Protein AF-0000000080729300 (afdb_homodimer)

Solvent-accessible surface area (backbone atoms only — not comparable to full-atom values): 12257 Å² total; per-residue (Å²): 129,74,73,64,67,78,66,93,53,74,81,90,56,63,40,29,43,36,34,68,70,80,40,33,34,33,44,46,78,51,33,38,49,47,70,84,63,46,66,64,93,79,46,68,74,40,41,71,28,53,54,48,54,61,29,15,29,39,44,73,44,44,86,92,44,67,60,59,40,68,23,89,46,45,61,34,23,33,32,30,35,40,47,70,56,49,48,62,74,42,68,74,61,85,56,49,78,44,27,67,64,51,38,53,60,57,69,68,104,129,76,73,62,66,78,65,93,53,73,82,90,55,63,39,29,42,35,34,68,70,80,40,32,33,31,44,48,79,52,34,37,49,48,70,84,64,45,66,65,92,78,47,69,75,40,40,72,28,50,54,47,54,60,29,14,29,38,44,72,45,43,84,92,44,67,62,59,41,66,22,90,45,45,62,34,23,33,33,29,35,40,49,69,55,50,50,63,73,41,69,75,62,84,57,49,78,45,26,68,64,50,37,53,59,58,70,69,104

Structure (mmCIF, N/CA/C/O backbone):
data_AF-0000000080729300-model_v1
#
loop_
_entity.id
_entity.type
_entity.pdbx_description
1 polymer 'F-box domain containing protein'
#
loop_
_atom_site.group_PDB
_atom_site.id
_atom_site.type_symbol
_atom_site.label_atom_id
_atom_site.label_alt_id
_atom_site.label_comp_id
_atom_site.label_asym_id
_atom_site.label_entity_id
_atom_site.label_seq_id
_atom_site.pdbx_PDB_ins_code
_atom_site.Cartn_x
_atom_site.Cartn_y
_atom_site.Cartn_z
_atom_site.occupancy
_atom_site.B_iso_or_equiv
_atom_site.auth_seq_id
_atom_site.auth_comp_id
_atom_site.auth_asym_id
_atom_site.auth_atom_id
_atom_site.pdbx_PDB_model_num
ATOM 1 N N . MET A 1 1 ? 27.141 -2.729 -5.965 1 21.66 1 MET A N 1
ATOM 2 C CA . MET A 1 1 ? 26.281 -3.752 -5.367 1 21.66 1 MET A CA 1
ATOM 3 C C . MET A 1 1 ? 24.828 -3.316 -5.375 1 21.66 1 MET A C 1
ATOM 5 O O . MET A 1 1 ? 24.484 -2.229 -4.902 1 21.66 1 MET A O 1
ATOM 9 N N . ARG A 1 2 ? 24.109 -3.812 -6.367 1 27.45 2 ARG A N 1
ATOM 10 C CA . ARG A 1 2 ? 22.734 -3.434 -6.629 1 27.45 2 ARG A CA 1
ATOM 11 C C . ARG A 1 2 ? 21.859 -3.629 -5.391 1 27.45 2 ARG A C 1
ATOM 13 O O . ARG A 1 2 ? 21.875 -4.699 -4.781 1 27.45 2 ARG A O 1
ATOM 20 N N . VAL A 1 3 ? 21.781 -2.691 -4.672 1 32.06 3 VAL A N 1
ATOM 21 C CA . VAL A 1 3 ? 20.875 -2.898 -3.549 1 32.06 3 VAL A CA 1
ATOM 22 C C . VAL A 1 3 ? 19.672 -3.723 -3.998 1 32.06 3 VAL A C 1
ATOM 24 O O . VAL A 1 3 ? 18.984 -3.352 -4.949 1 32.06 3 VAL A O 1
ATOM 27 N N . LYS A 1 4 ? 19.891 -4.977 -4.074 1 35.97 4 LYS A N 1
ATOM 28 C CA . LYS A 1 4 ? 18.719 -5.816 -4.316 1 35.97 4 LYS A CA 1
ATOM 29 C C . LYS A 1 4 ? 17.5 -5.309 -3.537 1 35.97 4 LYS A C 1
ATOM 31 O O . LYS A 1 4 ? 17.578 -5.121 -2.32 1 35.97 4 LYS A O 1
ATOM 36 N N . GLY A 1 5 ? 16.938 -4.363 -4.039 1 40.31 5 GLY A N 1
ATOM 37 C CA . GLY A 1 5 ? 15.711 -4.016 -3.354 1 40.31 5 GLY A CA 1
ATOM 38 C C . GLY A 1 5 ? 15.133 -5.16 -2.549 1 40.31 5 GLY A C 1
ATOM 39 O O . GLY A 1 5 ? 15.07 -6.293 -3.029 1 40.31 5 GLY A O 1
ATOM 40 N N . SER A 1 6 ? 15.562 -5.324 -1.271 1 42.25 6 SER A N 1
ATOM 41 C CA . SER A 1 6 ? 15.062 -6.367 -0.376 1 42.25 6 SER A CA 1
ATOM 42 C C . SER A 1 6 ? 13.68 -6.848 -0.806 1 42.25 6 SER A C 1
ATOM 44 O O . SER A 1 6 ? 12.727 -6.066 -0.842 1 42.25 6 SER A O 1
ATOM 46 N N . THR A 1 7 ? 13.641 -7.746 -1.845 1 52.19 7 THR A N 1
ATOM 47 C CA . THR A 1 7 ? 12.359 -8.25 -2.322 1 52.19 7 THR A CA 1
ATOM 48 C C . THR A 1 7 ? 11.578 -8.906 -1.184 1 52.19 7 THR A C 1
ATOM 50 O O . THR A 1 7 ? 12.117 -9.742 -0.454 1 52.19 7 THR A O 1
ATOM 53 N N . TYR A 1 8 ? 10.617 -8.133 -0.63 1 60.5 8 TYR A N 1
ATOM 54 C CA . TYR A 1 8 ? 9.664 -8.672 0.331 1 60.5 8 TYR A CA 1
ATOM 55 C C . TYR A 1 8 ? 9.023 -9.945 -0.193 1 60.5 8 TYR A C 1
ATOM 57 O O . TYR A 1 8 ? 8.43 -10.719 0.573 1 60.5 8 TYR A O 1
ATOM 65 N N . PHE A 1 9 ? 9.406 -10.266 -1.452 1 70.5 9 PHE A N 1
ATOM 66 C CA . PHE A 1 9 ? 8.633 -11.359 -2.041 1 70.5 9 PHE A CA 1
ATOM 67 C C . PHE A 1 9 ? 9.562 -12.43 -2.605 1 70.5 9 PHE A C 1
ATOM 69 O O . PHE A 1 9 ? 10.648 -12.117 -3.096 1 70.5 9 PHE A O 1
ATOM 76 N N . PRO A 1 10 ? 9.047 -13.727 -2.43 1 69.69 10 PRO A N 1
ATOM 77 C CA . PRO A 1 10 ? 9.805 -14.766 -3.137 1 69.69 10 PRO A CA 1
ATOM 78 C C . PRO A 1 10 ? 10 -14.445 -4.617 1 69.69 10 PRO A C 1
ATOM 80 O O . PRO A 1 10 ? 9.078 -13.945 -5.27 1 69.69 10 PRO A O 1
ATOM 83 N N . GLU A 1 11 ? 11.086 -14.609 -5.125 1 73.38 11 GLU A N 1
ATOM 84 C CA . GLU A 1 11 ? 11.422 -14.227 -6.496 1 73.38 11 GLU A CA 1
ATOM 85 C C . GLU A 1 11 ? 11.102 -15.352 -7.477 1 73.38 11 GLU A C 1
ATOM 87 O O . GLU A 1 11 ? 11.164 -15.164 -8.695 1 73.38 11 GLU A O 1
ATOM 92 N N . ASP A 1 12 ? 10.656 -16.453 -7.043 1 76.25 12 ASP A N 1
ATOM 93 C CA . ASP A 1 12 ? 10.492 -17.625 -7.898 1 76.25 12 ASP A CA 1
ATOM 94 C C . ASP A 1 12 ? 9.109 -17.656 -8.539 1 76.25 12 ASP A C 1
ATOM 96 O O . ASP A 1 12 ? 8.773 -18.578 -9.281 1 76.25 12 ASP A O 1
ATOM 100 N N . GLN A 1 13 ? 8.297 -16.625 -8.195 1 85 13 GLN A N 1
ATOM 101 C CA . GLN A 1 13 ? 6.961 -16.562 -8.789 1 85 13 GLN A CA 1
ATOM 102 C C . GLN A 1 13 ? 6.512 -15.109 -8.961 1 85 13 GLN A C 1
ATOM 104 O O . GLN A 1 13 ? 6.984 -14.219 -8.242 1 85 13 GLN A O 1
ATOM 109 N N . PRO A 1 14 ? 5.582 -14.93 -9.977 1 90.06 14 PRO A N 1
ATOM 110 C CA . PRO A 1 14 ? 5.062 -13.57 -10.141 1 90.06 14 PRO A CA 1
ATOM 111 C C . PRO A 1 14 ? 4.023 -13.203 -9.078 1 90.06 14 PRO A C 1
ATOM 113 O O . PRO A 1 14 ? 3.246 -14.055 -8.656 1 90.06 14 PRO A O 1
ATOM 116 N N . TRP A 1 15 ? 3.996 -11.945 -8.742 1 92.44 15 TRP A N 1
ATOM 117 C CA . TRP A 1 15 ? 3.066 -11.414 -7.754 1 92.44 15 TRP A CA 1
ATOM 118 C C . TRP A 1 15 ? 2.227 -10.289 -8.344 1 92.44 15 TRP A C 1
ATOM 120 O O . TRP A 1 15 ? 2.639 -9.633 -9.305 1 92.44 15 TRP A O 1
ATOM 130 N N . ILE A 1 16 ? 1.06 -10.117 -7.723 1 95.69 16 ILE A N 1
ATOM 131 C CA . ILE A 1 16 ? 0.23 -9 -8.156 1 95.69 16 ILE A CA 1
ATOM 132 C C . ILE A 1 16 ? -0.331 -8.273 -6.934 1 95.69 16 ILE A C 1
ATOM 134 O O . ILE A 1 16 ? -0.602 -8.898 -5.902 1 95.69 16 ILE A O 1
ATOM 138 N N . LEU A 1 17 ? -0.418 -7.027 -6.996 1 96.62 17 LEU A N 1
ATOM 139 C CA . LEU A 1 17 ? -1.199 -6.184 -6.098 1 96.62 17 LEU A CA 1
ATOM 140 C C . LEU A 1 17 ? -2.652 -6.105 -6.551 1 96.62 17 LEU A C 1
ATOM 142 O O . LEU A 1 17 ? -2.936 -5.695 -7.68 1 96.62 17 LEU A O 1
ATOM 146 N N . ARG A 1 18 ? -3.623 -6.473 -5.676 1 98.31 18 ARG A N 1
ATOM 147 C CA . ARG A 1 18 ? -5.035 -6.5 -6.043 1 98.31 18 ARG A CA 1
ATOM 148 C C . ARG A 1 18 ? -5.801 -5.379 -5.348 1 98.31 18 ARG A C 1
ATOM 150 O O . ARG A 1 18 ? -5.641 -5.16 -4.145 1 98.31 18 ARG A O 1
ATOM 157 N N . ASN A 1 19 ? -6.477 -4.609 -6.141 1 98.62 19 ASN A N 1
ATOM 158 C CA . ASN A 1 19 ? -7.566 -3.779 -5.633 1 98.62 19 ASN A CA 1
ATOM 159 C C . ASN A 1 19 ? -8.891 -4.531 -5.629 1 98.62 19 ASN A C 1
ATOM 161 O O . ASN A 1 19 ? -9.523 -4.691 -6.676 1 98.62 19 ASN A O 1
ATOM 165 N N . LEU A 1 20 ? -9.273 -4.965 -4.484 1 98.06 20 LEU A N 1
ATOM 166 C CA . LEU A 1 20 ? -10.445 -5.832 -4.355 1 98.06 20 LEU A CA 1
ATOM 167 C C . LEU A 1 20 ? -11.734 -5.043 -4.566 1 98.06 20 LEU A C 1
ATOM 169 O O . LEU A 1 20 ? -12.773 -5.621 -4.891 1 98.06 20 LEU A O 1
ATOM 173 N N . THR A 1 21 ? -11.688 -3.74 -4.383 1 98.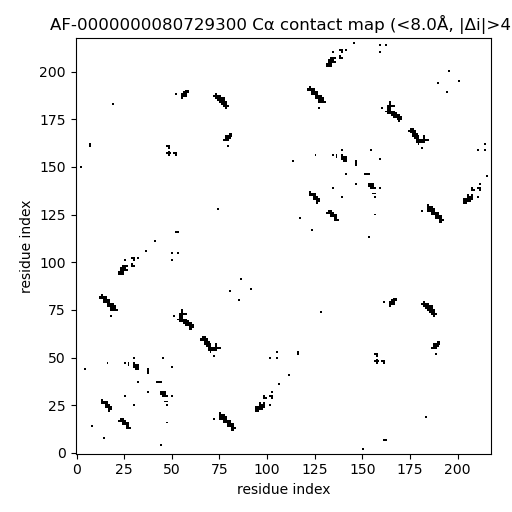25 21 THR A N 1
ATOM 174 C CA . THR A 1 21 ? -12.867 -2.885 -4.508 1 98.25 21 THR A CA 1
ATOM 175 C C . THR A 1 21 ? -13.266 -2.727 -5.973 1 98.25 21 THR A C 1
ATOM 177 O O . THR A 1 21 ? -14.438 -2.867 -6.32 1 98.25 21 THR A O 1
ATOM 180 N N . THR A 1 22 ? -12.312 -2.438 -6.867 1 98.12 22 THR A N 1
ATOM 181 C CA . THR A 1 22 ? -12.625 -2.162 -8.266 1 98.12 22 THR A CA 1
ATOM 182 C C . THR A 1 22 ? -12.297 -3.369 -9.141 1 98.12 22 THR A C 1
ATOM 184 O O . THR A 1 22 ? -12.508 -3.34 -10.352 1 98.12 22 THR A O 1
ATOM 187 N N . LYS A 1 23 ? -11.703 -4.426 -8.547 1 98.12 23 LYS A N 1
ATOM 188 C CA . LYS A 1 23 ? -11.297 -5.625 -9.273 1 98.12 23 LYS A CA 1
ATOM 189 C C . LYS A 1 23 ? -10.25 -5.297 -10.328 1 98.12 23 LYS A C 1
ATOM 191 O O . LYS A 1 23 ? -10.398 -5.656 -11.5 1 98.12 23 LYS A O 1
ATOM 196 N N . GLU A 1 24 ? -9.203 -4.59 -9.898 1 98.5 24 GLU A N 1
ATOM 197 C CA . GLU A 1 24 ? -8.016 -4.246 -10.68 1 98.5 24 GLU A CA 1
ATOM 198 C C . GLU A 1 24 ? -6.758 -4.859 -10.062 1 98.5 24 GLU A C 1
ATOM 200 O O . GLU A 1 24 ? -6.73 -5.176 -8.875 1 98.5 24 GLU A O 1
ATOM 205 N N . PHE A 1 25 ? -5.781 -5.094 -10.898 1 97.69 25 PHE A N 1
ATOM 206 C CA . PHE A 1 25 ? -4.531 -5.562 -10.312 1 97.69 25 PHE A CA 1
ATOM 207 C C . PHE A 1 25 ? -3.334 -4.973 -11.055 1 97.69 25 PHE A C 1
ATOM 209 O O . PHE A 1 25 ? -3.477 -4.449 -12.156 1 97.69 25 PHE A O 1
ATOM 216 N N . VAL A 1 26 ? -2.18 -4.926 -10.375 1 96.06 26 VAL A N 1
ATOM 217 C CA . VAL A 1 26 ? -0.886 -4.488 -10.891 1 96.06 26 VAL A CA 1
ATOM 218 C C . VAL A 1 26 ? 0.122 -5.633 -10.789 1 96.06 26 VAL A C 1
ATOM 220 O O . VAL A 1 26 ? 0.244 -6.266 -9.734 1 96.06 26 VAL A O 1
ATOM 223 N N . ARG A 1 27 ? 0.826 -5.863 -11.82 1 94.62 27 ARG A N 1
ATOM 224 C CA . ARG A 1 27 ? 1.851 -6.902 -11.844 1 94.62 27 ARG A CA 1
ATOM 225 C C . ARG A 1 27 ? 3.184 -6.367 -11.328 1 94.62 27 ARG A C 1
ATOM 227 O O . ARG A 1 27 ? 3.566 -5.238 -11.641 1 94.62 27 ARG A O 1
ATOM 234 N N . SER A 1 28 ? 3.812 -7.234 -10.57 1 89.62 28 SER A N 1
ATOM 235 C CA . SER A 1 28 ? 5.098 -6.836 -10 1 89.62 28 SER A CA 1
ATOM 236 C C . SER A 1 28 ? 6.109 -6.516 -11.094 1 89.62 28 SER A C 1
ATOM 238 O O . SER A 1 28 ? 6.918 -5.594 -10.953 1 89.62 28 SER A O 1
ATOM 240 N N . GLU A 1 29 ? 6.117 -7.23 -12.164 1 84 29 GLU A N 1
ATOM 241 C CA . GLU A 1 29 ? 7.094 -7.051 -13.234 1 84 29 GLU A CA 1
ATOM 242 C C . GLU A 1 29 ? 6.91 -5.703 -13.922 1 84 29 GLU A C 1
ATOM 244 O O . GLU A 1 29 ? 7.852 -5.176 -14.523 1 84 29 GLU A O 1
ATOM 249 N N . ALA A 1 30 ? 5.727 -5.203 -13.906 1 81.75 30 ALA A N 1
ATOM 250 C CA . ALA A 1 30 ? 5.438 -3.943 -14.586 1 81.75 30 ALA A CA 1
ATOM 251 C C . ALA A 1 30 ? 5.91 -2.752 -13.758 1 81.75 30 ALA A C 1
ATOM 253 O O . ALA A 1 30 ? 6.168 -1.675 -14.297 1 81.75 30 ALA A O 1
ATOM 254 N N . VAL A 1 31 ? 5.895 -2.852 -12.484 1 76.75 31 VAL A N 1
ATOM 255 C CA . VAL A 1 31 ? 6.23 -1.698 -11.656 1 76.75 31 VAL A CA 1
ATOM 256 C C . VAL A 1 31 ? 7.676 -1.811 -11.18 1 76.75 31 VAL A C 1
ATOM 258 O O . VAL A 1 31 ? 8.273 -0.819 -10.758 1 76.75 31 VAL A O 1
ATOM 261 N N . ALA A 1 32 ? 8.172 -3.002 -11.055 1 66.44 32 ALA A N 1
ATOM 262 C CA . ALA A 1 32 ? 9.609 -3.078 -10.836 1 66.44 32 ALA A CA 1
ATOM 263 C C . ALA A 1 32 ? 10.367 -2.363 -11.953 1 66.44 32 ALA A C 1
ATOM 265 O O . ALA A 1 32 ? 10.172 -2.658 -13.133 1 66.44 32 ALA A O 1
ATOM 266 N N . LEU A 1 33 ? 10.297 -1.036 -11.805 1 53.28 33 LEU A N 1
ATOM 267 C CA . LEU A 1 33 ? 10.766 -0.186 -12.891 1 53.28 33 LEU A CA 1
ATOM 268 C C . LEU A 1 33 ? 11.883 -0.871 -13.672 1 53.28 33 LEU A C 1
ATOM 270 O O . LEU A 1 33 ? 12.852 -1.354 -13.078 1 53.28 33 LEU A O 1
ATOM 274 N N . LYS A 1 34 ? 11.43 -1.216 -14.836 1 52.53 34 LYS A N 1
ATOM 275 C CA . LYS A 1 34 ? 12.359 -1.546 -15.914 1 52.53 34 LYS A CA 1
ATOM 276 C C . LYS A 1 34 ? 13.453 -0.489 -16.047 1 52.53 34 LYS A C 1
ATOM 278 O O . LYS A 1 34 ? 13.219 0.69 -15.773 1 52.53 34 LYS A O 1
ATOM 283 N N . PRO A 1 35 ? 14.609 -1.009 -16.141 1 53.12 35 PRO A N 1
ATOM 284 C CA . PRO A 1 35 ? 15.727 -0.088 -16.359 1 53.12 35 PRO A CA 1
ATOM 285 C C . PRO A 1 35 ? 15.336 1.123 -17.203 1 53.12 35 PRO A C 1
ATOM 287 O O . PRO A 1 35 ? 15.844 2.225 -16.984 1 53.12 35 PRO A O 1
ATOM 290 N N . GLN A 1 36 ? 14.461 0.781 -18.094 1 53.5 36 GLN A N 1
ATOM 291 C CA . GLN A 1 36 ? 14.156 1.826 -19.062 1 53.5 36 GLN A CA 1
ATOM 292 C C . GLN A 1 36 ? 13.43 2.992 -18.391 1 53.5 36 GLN A C 1
ATOM 294 O O . GLN A 1 36 ? 13.391 4.098 -18.938 1 53.5 36 GLN A O 1
ATOM 299 N N . TYR A 1 37 ? 12.898 2.699 -17.438 1 48.69 37 TYR A N 1
ATOM 300 C CA . TYR A 1 37 ? 12.188 3.781 -16.766 1 48.69 37 TYR A CA 1
ATOM 301 C C . TYR A 1 37 ? 13.062 4.414 -15.688 1 48.69 37 TYR A C 1
ATOM 303 O O . TYR A 1 37 ? 12.648 5.363 -15.023 1 48.69 37 TYR A O 1
ATOM 311 N N . ILE A 1 38 ? 14.078 3.662 -15.367 1 48.47 38 ILE A N 1
ATOM 312 C CA . ILE A 1 38 ? 15.047 4.191 -14.414 1 48.47 38 ILE A CA 1
ATOM 313 C C . ILE A 1 38 ? 15.703 5.445 -14.984 1 48.47 38 ILE A C 1
ATOM 315 O O . ILE A 1 38 ? 16.359 5.387 -16.031 1 48.47 38 ILE A O 1
ATOM 319 N N . ARG A 1 39 ? 15.047 6.543 -14.781 1 44.19 39 ARG A N 1
ATOM 320 C CA . ARG A 1 39 ? 15.766 7.766 -15.133 1 44.19 39 ARG A CA 1
ATOM 321 C C . ARG A 1 39 ? 16.625 8.25 -13.969 1 44.19 39 ARG A C 1
ATOM 323 O O . ARG A 1 39 ? 16.125 8.43 -12.859 1 44.19 39 ARG A O 1
ATOM 330 N N . GLY A 1 40 ? 17.859 8.312 -14.273 1 43.84 40 GLY A N 1
ATOM 331 C CA . GLY A 1 40 ? 18.922 8.859 -13.453 1 43.84 40 GLY A CA 1
ATOM 332 C C . GLY A 1 40 ? 19.516 7.84 -12.5 1 43.84 40 GLY A C 1
ATOM 333 O O . GLY A 1 40 ? 19.031 6.715 -12.398 1 43.84 40 GLY A O 1
ATOM 334 N N . PRO A 1 41 ? 20.641 8.047 -12.031 1 44.59 41 PRO A N 1
ATOM 335 C CA . PRO A 1 41 ? 21.469 7.133 -11.242 1 44.59 41 PRO A CA 1
ATOM 336 C C . PRO A 1 41 ? 20.734 6.598 -10.016 1 44.59 41 PRO A C 1
ATOM 338 O O . PRO A 1 41 ? 21.078 5.523 -9.508 1 44.59 41 PRO A O 1
ATOM 341 N N . SER A 1 42 ? 19.969 7.379 -9.391 1 44.34 42 SER A N 1
ATOM 342 C CA . SER A 1 42 ? 19.422 7.023 -8.086 1 44.34 42 SER A CA 1
ATOM 343 C C . SER A 1 42 ? 18.031 6.402 -8.211 1 44.34 42 SER A C 1
ATOM 345 O O . SER A 1 42 ? 17.141 6.711 -7.422 1 44.34 42 SER A O 1
ATOM 347 N N . ILE A 1 43 ? 17.719 5.91 -9.352 1 45.97 43 ILE A N 1
ATOM 348 C CA . ILE A 1 43 ? 16.312 5.566 -9.523 1 45.97 43 ILE A CA 1
ATOM 349 C C . ILE A 1 43 ? 15.969 4.355 -8.656 1 45.97 43 ILE A C 1
ATOM 351 O O . ILE A 1 43 ? 16.578 3.289 -8.805 1 45.97 43 ILE A O 1
ATOM 355 N N . ASP A 1 44 ? 15.5 4.578 -7.523 1 49.25 44 ASP A N 1
ATOM 356 C CA . ASP A 1 44 ? 14.992 3.588 -6.578 1 49.25 44 ASP A CA 1
ATOM 357 C C . ASP A 1 44 ? 13.852 2.773 -7.188 1 49.25 44 ASP A C 1
ATOM 359 O O . ASP A 1 44 ? 13.141 3.256 -8.07 1 49.25 44 ASP A O 1
ATOM 363 N N . VAL A 1 45 ? 14.023 1.489 -7.418 1 53.09 45 VAL A N 1
ATOM 364 C CA . VAL A 1 45 ? 13.055 0.488 -7.852 1 53.09 45 VAL A CA 1
ATOM 365 C C . VAL A 1 45 ? 11.672 0.841 -7.309 1 53.09 45 VAL A C 1
ATOM 367 O O . VAL A 1 45 ? 11.5 1.054 -6.105 1 53.09 45 VAL A O 1
ATOM 370 N N . LEU A 1 46 ? 10.75 1.289 -8.391 1 64.62 46 LEU A N 1
ATOM 371 C CA . LEU A 1 46 ? 9.344 1.479 -8.055 1 64.62 46 LEU A CA 1
ATOM 372 C C . LEU A 1 46 ? 8.68 0.146 -7.719 1 64.62 46 LEU A C 1
ATOM 374 O O . LEU A 1 46 ? 8.906 -0.856 -8.398 1 64.62 46 LEU A O 1
ATOM 378 N N . GLY A 1 47 ? 8.141 -0.109 -6.617 1 81.12 47 GLY A N 1
ATOM 379 C CA . GLY A 1 47 ? 7.438 -1.321 -6.227 1 81.12 47 GLY A CA 1
ATOM 380 C C . GLY A 1 47 ? 5.98 -1.081 -5.875 1 81.12 47 GLY A C 1
ATOM 381 O O . GLY A 1 47 ? 5.445 0.001 -6.129 1 81.12 47 GLY A O 1
ATOM 382 N N . PHE A 1 48 ? 5.301 -2.107 -5.52 1 90.38 48 PHE A N 1
ATOM 383 C CA . PHE A 1 48 ? 3.898 -2.051 -5.125 1 90.38 48 PHE A CA 1
ATOM 384 C C . PHE A 1 48 ? 3.664 -0.927 -4.121 1 90.38 48 PHE A C 1
ATOM 386 O O . PHE A 1 48 ? 2.617 -0.276 -4.145 1 90.38 48 PHE A O 1
ATOM 393 N N . GLY A 1 49 ? 4.66 -0.777 -3.254 1 87.38 49 GLY A N 1
ATOM 394 C CA . GLY A 1 49 ? 4.543 0.281 -2.262 1 87.38 49 GLY A CA 1
ATOM 395 C C . GLY A 1 49 ? 4.402 1.66 -2.877 1 87.38 49 GLY A C 1
ATOM 396 O O . GLY A 1 49 ? 3.59 2.469 -2.42 1 87.38 49 GLY A O 1
ATOM 397 N N . ASP A 1 50 ? 5.117 1.914 -3.887 1 83.94 50 ASP A N 1
ATOM 398 C CA . ASP A 1 50 ? 5.047 3.191 -4.59 1 83.94 50 ASP A CA 1
ATOM 399 C C . ASP A 1 50 ? 3.686 3.381 -5.254 1 83.94 50 ASP A C 1
ATOM 401 O O . ASP A 1 50 ? 3.121 4.477 -5.227 1 83.94 50 ASP A O 1
ATOM 405 N N . VAL A 1 51 ? 3.232 2.357 -5.887 1 89.12 51 VAL A N 1
ATOM 406 C CA . VAL A 1 51 ? 1.921 2.383 -6.527 1 89.12 51 VAL A CA 1
ATOM 407 C C . VAL A 1 51 ? 0.857 2.781 -5.508 1 89.12 51 VAL A C 1
ATOM 409 O O . VAL A 1 51 ? 0.045 3.674 -5.766 1 89.12 51 VAL A O 1
ATOM 412 N N . LEU A 1 52 ? 0.86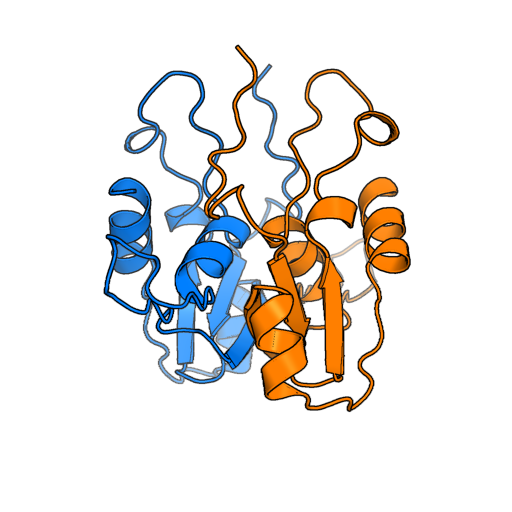6 2.148 -4.418 1 92.69 52 LEU A N 1
ATOM 413 C CA . LEU A 1 52 ? -0.122 2.408 -3.379 1 92.69 52 LEU A CA 1
ATOM 414 C C . LEU A 1 52 ? -0.001 3.838 -2.857 1 92.69 52 LEU A C 1
ATOM 416 O O . LEU A 1 52 ? -1.002 4.547 -2.746 1 92.69 52 LEU A O 1
ATOM 420 N N . LEU A 1 53 ? 1.19 4.238 -2.596 1 88 53 LEU A N 1
ATOM 421 C CA . LEU A 1 53 ? 1.401 5.582 -2.061 1 88 53 LEU A CA 1
ATOM 422 C C . LEU A 1 53 ? 0.772 6.633 -2.967 1 88 53 LEU A C 1
ATOM 424 O O . LEU A 1 53 ? 0.109 7.555 -2.486 1 88 53 LEU A O 1
ATOM 428 N N . TYR A 1 54 ? 0.932 6.457 -4.203 1 84.31 54 TYR A N 1
ATOM 429 C CA . TYR A 1 54 ? 0.432 7.426 -5.168 1 84.31 54 TYR A CA 1
ATOM 430 C C . TYR A 1 54 ? -1.083 7.332 -5.305 1 84.31 54 TYR A C 1
ATOM 432 O O . TYR A 1 54 ? -1.771 8.352 -5.387 1 84.31 54 TYR A O 1
ATOM 440 N N . ARG A 1 55 ? -1.594 6.242 -5.211 1 92.94 55 ARG A N 1
ATOM 441 C CA . ARG A 1 55 ? -2.984 6.082 -5.621 1 92.94 55 ARG A CA 1
ATOM 442 C C . ARG A 1 55 ? -3.922 6.133 -4.418 1 92.94 55 ARG A C 1
ATOM 444 O O . ARG A 1 55 ? -5.133 6.293 -4.574 1 92.94 55 ARG A O 1
ATOM 451 N N . ILE A 1 56 ? -3.365 6.09 -3.191 1 95.38 56 ILE A N 1
ATOM 452 C CA . ILE A 1 56 ? -4.281 6.125 -2.055 1 95.38 56 ILE A CA 1
ATOM 453 C C . ILE A 1 56 ? -4.121 7.445 -1.306 1 95.38 56 ILE A C 1
ATOM 455 O O . ILE A 1 56 ? -4.781 7.672 -0.288 1 95.38 56 ILE A O 1
ATOM 459 N N . LEU A 1 57 ? -3.258 8.312 -1.707 1 91.06 57 LEU A N 1
ATOM 460 C CA . LEU A 1 57 ? -3.01 9.594 -1.055 1 91.06 57 LEU A CA 1
ATOM 461 C C . LEU A 1 57 ? -4.211 10.516 -1.203 1 91.06 57 LEU A C 1
ATOM 463 O O . LEU A 1 57 ? -4.797 10.617 -2.285 1 91.06 57 LEU A O 1
ATOM 467 N N . TRP A 1 58 ? -4.621 11.078 -0.058 1 90 58 TRP A N 1
ATOM 468 C CA . TRP A 1 58 ? -5.594 12.164 0.004 1 90 58 TRP A CA 1
ATOM 469 C C . TRP A 1 58 ? -4.953 13.438 0.54 1 90 58 TRP A C 1
ATOM 471 O O . TRP A 1 58 ? -4.359 13.438 1.622 1 90 58 TRP A O 1
ATOM 481 N N . SER A 1 59 ? -4.953 14.484 -0.275 1 84.44 59 SER A N 1
ATOM 482 C CA . SER A 1 59 ? -4.398 15.742 0.2 1 84.44 59 SER A CA 1
ATOM 483 C C . SER A 1 59 ? -5.32 16.906 -0.129 1 84.44 59 SER A C 1
ATOM 485 O O . SER A 1 59 ? -6.027 16.891 -1.139 1 84.44 59 SER A O 1
ATOM 487 N N . LYS A 1 60 ? -5.484 17.812 0.815 1 77.31 60 LYS A N 1
ATOM 488 C CA . LYS A 1 60 ? -6.238 19.047 0.573 1 77.31 60 LYS A CA 1
ATOM 489 C C . LYS A 1 60 ? -5.414 20.047 -0.229 1 77.31 60 LYS A C 1
ATOM 491 O O . LYS A 1 60 ? -4.184 20.031 -0.173 1 77.31 60 LYS A O 1
ATOM 496 N N . PRO A 1 61 ? -6.215 20.766 -1.061 1 70.44 61 PRO A N 1
ATOM 497 C CA . PRO A 1 61 ? -5.52 21.828 -1.788 1 70.44 61 PRO A CA 1
ATOM 498 C C . PRO A 1 61 ? -4.691 22.734 -0.871 1 70.44 61 PRO A C 1
ATOM 500 O O . PRO A 1 61 ? -5.094 22.984 0.266 1 70.44 61 PRO A O 1
ATOM 503 N N . ARG A 1 62 ? -3.379 22.828 -1.146 1 62.47 62 ARG A N 1
ATOM 504 C CA . ARG A 1 62 ? -2.543 23.766 -0.404 1 62.47 62 ARG A CA 1
ATOM 505 C C . ARG A 1 62 ? -2.355 25.062 -1.181 1 62.47 62 ARG A C 1
ATOM 507 O O . ARG A 1 62 ? -2.08 25.047 -2.383 1 62.47 62 ARG A O 1
ATOM 514 N N . GLY A 1 63 ? -2.486 26.016 -0.365 1 58.19 63 GLY A N 1
ATOM 515 C CA . GLY A 1 63 ? -2.252 27.359 -0.881 1 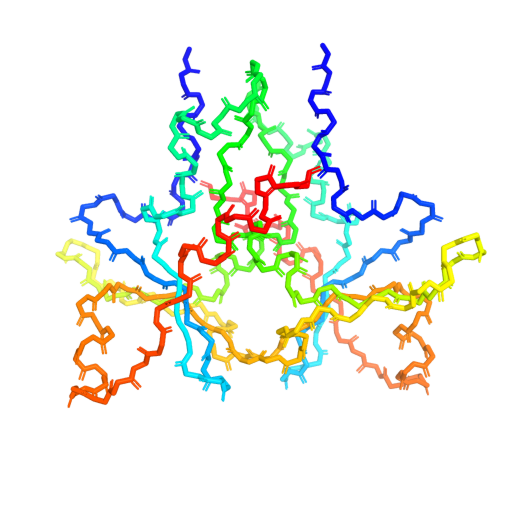58.19 63 GLY A CA 1
ATOM 516 C C . GLY A 1 63 ? -2.428 27.453 -2.385 1 58.19 63 GLY A C 1
ATOM 517 O O . GLY A 1 63 ? -3.529 27.25 -2.9 1 58.19 63 GLY A O 1
ATOM 518 N N . ILE A 1 64 ? -1.174 27.359 -3.061 1 54.91 64 ILE A N 1
ATOM 519 C CA . ILE A 1 64 ? -1.097 27.672 -4.484 1 54.91 64 ILE A CA 1
ATOM 520 C C . ILE A 1 64 ? -1.504 26.453 -5.301 1 54.91 64 ILE A C 1
ATOM 522 O O . ILE A 1 64 ? -1.754 26.547 -6.504 1 54.91 64 ILE A O 1
ATOM 526 N N . PHE A 1 65 ? -1.522 25.344 -4.551 1 55.81 65 PHE A N 1
ATOM 527 C CA . PHE A 1 65 ? -2.035 24.188 -5.277 1 55.81 65 PHE A CA 1
ATOM 528 C C . PHE A 1 65 ? -3.48 23.906 -4.887 1 55.81 65 PHE A C 1
ATOM 530 O O . PHE A 1 65 ? -3.74 23.297 -3.842 1 55.81 65 PHE A O 1
ATOM 537 N N . PRO A 1 66 ? -4.324 24.531 -5.582 1 57.03 66 PRO A N 1
ATOM 538 C CA . PRO A 1 66 ? -5.73 24.578 -5.172 1 57.03 66 PRO A CA 1
ATOM 539 C C . PRO A 1 66 ? -6.41 23.219 -5.246 1 57.03 66 PRO A C 1
ATOM 541 O O . PRO A 1 66 ? -7.52 23.047 -4.734 1 57.03 66 PRO A O 1
ATOM 544 N N . ASP A 1 67 ? -5.625 22.328 -5.863 1 61.47 67 ASP A N 1
ATOM 545 C CA . ASP A 1 67 ? -6.457 21.156 -6.148 1 61.47 67 ASP A CA 1
ATOM 546 C C . ASP A 1 67 ? -6.25 20.078 -5.098 1 61.47 67 ASP A C 1
ATOM 548 O O . ASP A 1 67 ? -5.113 19.766 -4.727 1 61.47 67 ASP A O 1
ATOM 552 N N . MET A 1 68 ? -7.41 19.812 -4.477 1 71.12 68 MET A N 1
ATOM 553 C CA . MET A 1 68 ? -7.461 18.594 -3.67 1 71.12 68 MET A CA 1
ATOM 554 C C . MET A 1 68 ? -7.07 17.375 -4.5 1 71.12 68 MET A C 1
ATOM 556 O O . MET A 1 68 ? -7.395 17.297 -5.684 1 71.12 68 MET A O 1
ATOM 560 N N . TYR A 1 69 ? -6.16 16.719 -3.904 1 81.5 69 TYR A N 1
ATOM 561 C CA . TYR A 1 69 ? -5.797 15.484 -4.586 1 81.5 69 TYR A CA 1
ATOM 562 C C . TYR A 1 69 ? -6.301 14.266 -3.82 1 81.5 69 TYR A C 1
ATOM 564 O O . TYR A 1 69 ? -6.055 14.133 -2.619 1 81.5 69 TYR A O 1
ATOM 572 N N . ARG A 1 70 ? -7.211 13.594 -4.473 1 86.56 70 ARG A N 1
ATOM 573 C CA . ARG A 1 70 ? -7.648 12.289 -3.973 1 86.56 70 ARG A CA 1
ATOM 574 C C . ARG A 1 70 ? -7.223 11.172 -4.918 1 86.56 70 ARG A C 1
ATOM 576 O O . ARG A 1 70 ? -7.672 11.117 -6.062 1 86.56 70 ARG A O 1
ATOM 583 N N . GLY A 1 71 ? -6.316 10.383 -4.41 1 92.44 71 GLY A N 1
ATOM 584 C CA . GLY A 1 71 ? -5.961 9.219 -5.207 1 92.44 71 GLY A CA 1
ATOM 585 C C . GLY A 1 71 ? -7.148 8.336 -5.547 1 92.44 71 GLY A C 1
ATOM 586 O O . GLY A 1 71 ? -8.031 8.141 -4.715 1 92.44 71 GLY A O 1
ATOM 587 N N . ILE A 1 72 ? -7.23 7.801 -6.676 1 94.94 72 ILE A N 1
ATOM 588 C CA . ILE A 1 72 ? -8.391 7.094 -7.207 1 94.94 72 ILE A CA 1
ATOM 589 C C . ILE A 1 72 ? -8.609 5.801 -6.422 1 94.94 72 ILE A C 1
ATOM 591 O O . ILE A 1 72 ? -9.688 5.207 -6.488 1 94.94 72 ILE A O 1
ATOM 595 N N . TRP A 1 73 ? -7.602 5.332 -5.648 1 97.5 73 TRP A N 1
ATOM 596 C CA . TRP A 1 73 ? -7.715 4.105 -4.863 1 97.5 73 TRP A CA 1
ATOM 597 C C . TRP A 1 73 ? -7.922 4.426 -3.387 1 97.5 73 TRP A C 1
ATOM 599 O O . TRP A 1 73 ? -8 3.518 -2.557 1 97.5 73 TRP A O 1
ATOM 609 N N . ALA A 1 74 ? -8 5.711 -3.051 1 96.94 74 ALA A N 1
ATOM 610 C CA . ALA A 1 74 ? -8.18 6.07 -1.646 1 96.94 74 ALA A CA 1
ATOM 611 C C . ALA A 1 74 ? -9.422 5.398 -1.061 1 96.94 74 ALA A C 1
ATOM 613 O O . ALA A 1 74 ? -10.516 5.512 -1.614 1 96.94 74 ALA A O 1
ATOM 614 N N . GLY A 1 75 ? -9.203 4.609 0.048 1 97.69 75 GLY A N 1
ATOM 615 C CA . GLY A 1 75 ? -10.312 3.98 0.738 1 97.69 75 GLY A CA 1
ATOM 616 C C . GLY A 1 75 ? -10.625 2.588 0.222 1 97.69 75 GLY A C 1
ATOM 617 O O . GLY A 1 75 ? -11.547 1.929 0.713 1 97.69 75 GLY A O 1
ATOM 618 N N . HIS A 1 76 ? -9.867 2.094 -0.673 1 98.62 76 HIS A N 1
ATOM 619 C CA . HIS A 1 76 ? -10.148 0.792 -1.267 1 98.62 76 HIS A CA 1
ATOM 620 C C . HIS A 1 76 ? -9.5 -0.331 -0.465 1 98.62 76 HIS A C 1
ATOM 622 O O . HIS A 1 76 ? -8.719 -0.072 0.459 1 98.62 76 HIS A O 1
ATOM 628 N N . ARG A 1 77 ? -9.852 -1.606 -0.779 1 98.75 77 ARG A N 1
ATOM 629 C CA . ARG A 1 77 ? -9.336 -2.828 -0.17 1 98.75 77 ARG A CA 1
ATOM 630 C C . ARG A 1 77 ? -8.211 -3.426 -1.009 1 98.75 77 ARG A C 1
ATOM 632 O O . ARG A 1 77 ? -8.312 -3.496 -2.236 1 98.75 77 ARG A O 1
ATOM 639 N N . PHE A 1 78 ? -7.055 -3.924 -0.315 1 98.38 78 PHE A N 1
ATOM 640 C CA . PHE A 1 78 ? -5.918 -4.402 -1.093 1 98.38 78 PHE A CA 1
ATOM 641 C C . PHE A 1 78 ? -5.328 -5.66 -0.471 1 98.38 78 PHE A C 1
ATOM 643 O O . PHE A 1 78 ? -5.402 -5.855 0.744 1 98.38 78 PHE A O 1
ATOM 650 N N . ASP A 1 79 ? -4.762 -6.488 -1.31 1 97.44 79 ASP A N 1
ATOM 651 C CA . ASP A 1 79 ? -3.818 -7.516 -0.892 1 97.44 79 ASP A CA 1
ATOM 652 C C . ASP A 1 79 ? -2.807 -7.816 -1.996 1 97.44 79 ASP A C 1
ATOM 654 O O . ASP A 1 79 ? -2.885 -7.246 -3.088 1 97.44 79 ASP A O 1
ATOM 658 N N . ILE A 1 80 ? -1.8 -8.461 -1.654 1 95.81 80 ILE A N 1
ATOM 659 C CA . ILE A 1 80 ? -0.802 -8.977 -2.586 1 95.81 80 ILE A CA 1
ATOM 660 C C . ILE A 1 80 ? -0.814 -10.5 -2.57 1 95.81 80 ILE A C 1
ATOM 662 O O . ILE A 1 80 ? -0.717 -11.117 -1.508 1 95.81 80 ILE A O 1
ATOM 666 N N . VAL A 1 81 ? -0.91 -11.078 -3.717 1 95.25 81 VAL A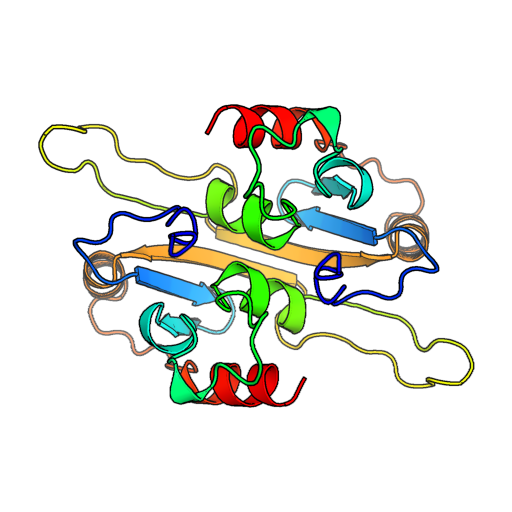 N 1
ATOM 667 C CA . VAL A 1 81 ? -0.933 -12.531 -3.832 1 95.25 81 VAL A CA 1
ATOM 668 C C . VAL A 1 81 ? -0.096 -12.969 -5.035 1 95.25 81 VAL A C 1
ATOM 670 O O . VAL A 1 81 ? 0.165 -12.172 -5.938 1 95.25 81 VAL A O 1
ATOM 673 N N . ALA A 1 82 ? 0.305 -14.18 -4.984 1 93.12 82 ALA A N 1
ATOM 674 C CA . ALA A 1 82 ? 0.905 -14.766 -6.18 1 93.12 82 ALA A CA 1
ATOM 675 C C . ALA A 1 82 ? -0.095 -14.805 -7.332 1 93.12 82 ALA A C 1
ATOM 677 O O . ALA A 1 82 ? -1.288 -15.031 -7.117 1 93.12 82 ALA A O 1
ATOM 678 N N . LEU A 1 83 ? 0.393 -14.656 -8.547 1 93.94 83 LEU A N 1
ATOM 679 C CA . LEU A 1 83 ? -0.473 -14.695 -9.719 1 93.94 83 LEU A CA 1
ATOM 680 C C . LEU A 1 83 ? -1.254 -16 -9.773 1 93.94 83 LEU A C 1
ATOM 682 O O . LEU A 1 83 ? -2.441 -16.016 -10.109 1 93.94 83 LEU A O 1
ATOM 686 N N . ALA A 1 84 ? -0.61 -17.062 -9.469 1 91.56 84 ALA A N 1
ATOM 687 C CA . ALA A 1 84 ? -1.257 -18.375 -9.484 1 91.56 84 ALA A CA 1
ATOM 688 C C . ALA A 1 84 ? -2.445 -18.406 -8.531 1 91.56 84 ALA A C 1
ATOM 690 O O . ALA A 1 84 ? -3.502 -18.953 -8.859 1 91.56 84 ALA A O 1
ATOM 691 N N . LYS A 1 85 ? -2.309 -17.875 -7.391 1 92.12 85 LYS A N 1
ATOM 692 C CA . LYS A 1 85 ? -3.395 -17.812 -6.414 1 92.12 85 LYS A CA 1
ATOM 693 C C . LYS A 1 85 ? -4.551 -16.969 -6.941 1 92.12 85 LYS A C 1
ATOM 695 O O . LYS A 1 85 ? -5.719 -17.297 -6.723 1 92.12 85 LYS A O 1
ATOM 700 N N . HIS A 1 86 ? -4.285 -15.906 -7.543 1 95.75 86 HIS A N 1
ATOM 701 C CA . HIS A 1 86 ? -5.309 -15.055 -8.133 1 95.75 86 HIS A CA 1
ATOM 702 C C . HIS A 1 86 ? -6.16 -15.82 -9.133 1 95.75 86 HIS A C 1
ATOM 704 O O . HIS A 1 86 ? -7.391 -15.711 -9.125 1 95.75 86 HIS A O 1
ATOM 710 N N . LYS A 1 87 ? -5.473 -16.531 -9.969 1 94.75 87 LYS A N 1
ATOM 711 C CA . LYS A 1 87 ? -6.184 -17.328 -10.961 1 94.75 87 LYS A CA 1
ATOM 712 C C . LYS A 1 87 ? -7.105 -18.344 -10.297 1 94.75 87 LYS A C 1
ATOM 714 O O . LYS A 1 87 ? -8.242 -18.531 -10.727 1 94.75 87 LYS A O 1
ATOM 719 N N . GLU A 1 88 ? -6.566 -18.906 -9.312 1 93.69 88 GLU A N 1
ATOM 720 C CA . GLU A 1 88 ? -7.363 -19.859 -8.562 1 93.69 88 GLU A CA 1
ATOM 721 C C . GLU A 1 88 ? -8.57 -19.188 -7.914 1 93.69 88 GLU A C 1
ATOM 723 O O . GLU A 1 88 ? -9.688 -19.719 -7.973 1 93.69 88 GLU A O 1
ATOM 728 N N . ASP A 1 89 ? -8.352 -18.062 -7.273 1 94.06 89 ASP A N 1
ATOM 729 C CA . ASP A 1 89 ? -9.391 -17.328 -6.543 1 94.06 89 ASP A CA 1
ATOM 730 C C . ASP A 1 89 ? -10.492 -16.875 -7.484 1 94.06 89 ASP A C 1
ATOM 732 O O . ASP A 1 89 ? -11.672 -16.875 -7.117 1 94.06 89 ASP A O 1
ATOM 736 N N . THR A 1 90 ? -10.078 -16.344 -8.617 1 95.5 90 THR A N 1
ATOM 737 C CA . THR A 1 90 ? -11.031 -15.672 -9.492 1 95.5 90 THR A CA 1
ATOM 738 C C . THR A 1 90 ? -11.719 -16.672 -10.414 1 95.5 90 THR A C 1
ATOM 740 O O . THR A 1 90 ? -12.742 -16.359 -11.023 1 95.5 90 THR A O 1
ATOM 743 N N . LYS A 1 91 ? -11.195 -17.828 -10.469 1 92 91 LYS A N 1
ATOM 744 C CA . LYS A 1 91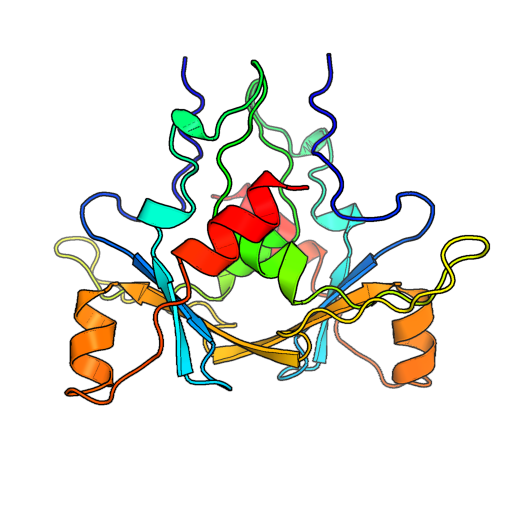 ? -11.766 -18.875 -11.305 1 92 91 LYS A CA 1
ATOM 745 C C . LYS A 1 91 ? -12.195 -18.328 -12.656 1 92 91 LYS A C 1
ATOM 747 O O . LYS A 1 91 ? -13.312 -18.594 -13.109 1 92 91 LYS A O 1
ATOM 752 N N . GLY A 1 92 ? -11.453 -17.422 -13.188 1 85.12 92 GLY A N 1
ATOM 753 C CA . GLY A 1 92 ? -11.727 -16.969 -14.547 1 85.12 92 GLY A CA 1
ATOM 754 C C . GLY A 1 92 ? -12.406 -15.617 -14.602 1 85.12 92 GLY A C 1
ATOM 755 O O . GLY A 1 92 ? -12.562 -15.039 -15.68 1 85.12 92 GLY A O 1
ATOM 756 N N . THR A 1 93 ? -13 -15.117 -13.422 1 90.81 93 THR A N 1
ATOM 757 C CA . THR A 1 93 ? -13.547 -13.766 -13.43 1 90.81 93 THR A CA 1
ATOM 758 C C . THR A 1 93 ? -12.477 -12.75 -13.82 1 90.81 93 THR A C 1
ATOM 760 O O . THR A 1 93 ? -11.359 -12.797 -13.312 1 90.81 93 THR A O 1
ATOM 763 N N . GLU A 1 94 ? -12.914 -11.922 -14.695 1 92.75 94 GLU A N 1
ATOM 764 C CA . GLU A 1 94 ? -11.938 -11 -15.266 1 92.75 94 GLU A CA 1
ATOM 765 C C . GLU A 1 94 ? -11.719 -9.797 -14.359 1 92.75 94 GLU A C 1
ATOM 767 O O . GLU A 1 94 ? -12.68 -9.188 -13.875 1 92.75 94 GLU A O 1
ATOM 772 N N . TRP A 1 95 ? -10.555 -9.562 -14.031 1 97.5 95 TRP A N 1
ATOM 773 C CA . TRP A 1 95 ? -10.07 -8.336 -13.406 1 97.5 95 TRP A CA 1
ATOM 774 C C . TRP A 1 95 ? -9.297 -7.48 -14.406 1 97.5 95 TRP A C 1
ATOM 776 O O . TRP A 1 95 ? -8.672 -8.008 -15.328 1 97.5 95 TRP A O 1
ATOM 786 N N . ARG A 1 96 ? -9.367 -6.207 -14.242 1 98.06 96 ARG A N 1
ATOM 787 C CA . ARG A 1 96 ? -8.664 -5.305 -15.148 1 98.06 96 ARG A CA 1
ATOM 788 C C . ARG A 1 96 ? -7.199 -5.172 -14.766 1 98.06 96 ARG A C 1
ATOM 790 O O . ARG A 1 96 ? -6.883 -4.824 -13.625 1 98.06 96 ARG A O 1
ATOM 797 N N . ASP A 1 97 ? -6.297 -5.492 -15.688 1 96.94 97 ASP A N 1
ATOM 798 C CA . ASP A 1 97 ? -4.859 -5.266 -15.531 1 96.94 97 ASP A CA 1
ATOM 799 C C . ASP A 1 97 ? -4.508 -3.803 -15.773 1 96.94 97 ASP A C 1
ATOM 801 O O . ASP A 1 97 ? -4.543 -3.328 -16.906 1 96.94 97 ASP A O 1
ATOM 805 N N . VAL A 1 98 ? -4.121 -3.078 -14.727 1 96.81 98 VAL A N 1
ATOM 806 C CA . VAL A 1 98 ? -3.844 -1.653 -14.883 1 96.81 98 VAL A CA 1
ATOM 807 C C . VAL A 1 98 ? -2.342 -1.402 -14.766 1 96.81 98 VAL A C 1
ATOM 809 O O . VAL A 1 98 ? -1.914 -0.28 -14.492 1 96.81 98 VAL A O 1
ATOM 812 N N . SER A 1 99 ? -1.504 -2.369 -14.977 1 93.75 99 SER A N 1
ATOM 813 C CA . SER A 1 99 ? -0.059 -2.314 -14.781 1 93.75 99 SER A CA 1
ATOM 814 C C . SER A 1 99 ? 0.576 -1.228 -15.641 1 93.75 99 SER A C 1
ATOM 816 O O . SER A 1 99 ? 1.367 -0.42 -15.148 1 93.75 99 SER A O 1
ATOM 818 N N . GLU A 1 100 ? 0.238 -1.204 -16.859 1 89.56 100 GLU A N 1
ATOM 819 C CA . GLU A 1 100 ? 0.841 -0.232 -17.766 1 89.56 100 GLU A CA 1
ATOM 820 C C . GLU A 1 100 ? 0.394 1.188 -17.438 1 89.56 100 GLU A C 1
ATOM 822 O O . GLU A 1 100 ? 1.191 2.125 -17.484 1 89.56 100 GLU A O 1
ATOM 827 N N . GLU A 1 101 ? -0.897 1.344 -17.203 1 90.44 101 GLU A N 1
ATOM 828 C CA . GLU A 1 101 ? -1.44 2.637 -16.797 1 90.44 101 GLU A CA 1
ATOM 829 C C . GLU A 1 101 ? -0.703 3.188 -15.578 1 90.44 101 GLU A C 1
ATOM 831 O O . GLU A 1 101 ? -0.29 4.348 -15.57 1 90.44 101 GLU A O 1
ATOM 836 N N . VAL A 1 102 ? -0.501 2.375 -14.602 1 89 102 VAL A N 1
ATOM 837 C CA . VAL A 1 102 ? 0.128 2.771 -13.344 1 89 102 VAL A CA 1
ATOM 838 C C . VAL A 1 102 ? 1.604 3.086 -13.586 1 89 102 VAL A C 1
ATOM 840 O O . VAL A 1 102 ? 2.129 4.066 -13.055 1 89 102 VAL A O 1
ATOM 843 N N . ALA A 1 103 ? 2.295 2.26 -14.289 1 83.06 103 ALA A N 1
ATOM 844 C CA . ALA A 1 103 ? 3.701 2.496 -14.602 1 83.06 103 ALA A CA 1
ATOM 845 C C . ALA A 1 103 ? 3.895 3.863 -15.25 1 83.06 103 ALA A C 1
ATOM 847 O O . ALA A 1 103 ? 4.84 4.586 -14.93 1 83.06 103 ALA A O 1
ATOM 848 N N . LYS A 1 104 ? 3.047 4.215 -16.141 1 80.31 104 LYS A N 1
ATOM 849 C CA . LYS A 1 104 ? 3.117 5.5 -16.828 1 80.31 104 LYS A CA 1
ATOM 850 C C . LYS A 1 104 ? 2.9 6.656 -15.852 1 80.31 104 LYS A C 1
ATOM 852 O O . LYS A 1 104 ? 3.574 7.684 -15.945 1 80.31 104 LYS A O 1
ATOM 857 N N . GLU A 1 105 ? 1.89 6.504 -15.023 1 77.94 105 GLU A N 1
ATOM 858 C CA . GLU A 1 105 ? 1.576 7.535 -14.039 1 77.94 105 GLU A CA 1
ATOM 859 C C . GLU A 1 105 ? 2.781 7.836 -13.156 1 77.94 105 GLU A C 1
ATOM 861 O O . GLU A 1 105 ? 3.068 9 -12.867 1 77.94 105 GLU A O 1
ATOM 866 N N . ILE A 1 106 ? 3.512 6.812 -12.758 1 70.62 106 ILE A N 1
ATOM 867 C CA . ILE A 1 106 ? 4.59 6.98 -11.789 1 70.62 106 ILE A CA 1
ATOM 868 C C . ILE A 1 106 ? 5.852 7.465 -12.5 1 70.62 106 ILE A C 1
ATOM 870 O O . ILE A 1 106 ? 6.645 8.219 -11.93 1 70.62 106 ILE A O 1
ATOM 874 N N . ALA A 1 107 ? 6.047 7.039 -13.688 1 66.62 107 ALA A N 1
ATOM 875 C CA . ALA A 1 107 ? 7.199 7.484 -14.461 1 66.62 107 ALA A CA 1
ATOM 876 C C . ALA A 1 107 ? 7.141 8.992 -14.719 1 66.62 107 ALA A C 1
ATOM 878 O O . ALA A 1 107 ? 8.172 9.625 -14.945 1 66.62 107 ALA A O 1
ATOM 879 N N . THR A 1 108 ? 5.961 9.484 -14.68 1 61.47 108 THR A N 1
ATOM 880 C CA . THR A 1 108 ? 5.785 10.898 -14.977 1 61.47 108 THR A CA 1
ATOM 881 C C . THR A 1 108 ? 5.965 11.742 -13.719 1 61.47 108 THR A C 1
ATOM 883 O O . THR A 1 108 ? 6.105 12.969 -13.797 1 61.47 108 THR A O 1
ATOM 886 N N . ILE A 1 109 ? 6.086 11.102 -12.633 1 55.84 109 ILE A N 1
ATOM 887 C CA . ILE A 1 109 ? 6.234 11.859 -11.391 1 55.84 109 ILE A CA 1
ATOM 888 C C . ILE A 1 109 ? 7.699 12.242 -11.195 1 55.84 109 ILE A C 1
ATOM 890 O O . ILE A 1 109 ? 8.008 13.383 -10.836 1 55.84 109 ILE A O 1
ATOM 894 N N . MET B 1 1 ? 24.984 12.281 -1.768 1 21.56 1 MET B N 1
ATOM 895 C CA . MET B 1 1 ? 23.703 12.875 -2.092 1 21.56 1 MET B CA 1
ATOM 896 C C . MET B 1 1 ? 22.547 12 -1.603 1 21.56 1 MET B C 1
ATOM 898 O O . MET B 1 1 ? 22.516 10.805 -1.904 1 21.56 1 MET B O 1
ATOM 902 N N . ARG B 1 2 ? 22.016 12.383 -0.458 1 27.88 2 ARG B N 1
ATOM 903 C CA . ARG B 1 2 ? 20.984 11.625 0.24 1 27.88 2 ARG B CA 1
ATOM 904 C C . ARG B 1 2 ? 19.812 11.328 -0.682 1 27.88 2 ARG B C 1
ATOM 906 O O . ARG B 1 2 ? 19.266 12.242 -1.315 1 27.88 2 ARG B O 1
ATOM 913 N N . VAL B 1 3 ? 19.891 10.312 -1.312 1 32.12 3 VAL B N 1
ATOM 914 C CA . VAL B 1 3 ? 18.688 10.047 -2.094 1 32.12 3 VAL B CA 1
ATOM 915 C C . VAL B 1 3 ? 17.453 10.461 -1.298 1 32.12 3 VAL B C 1
ATOM 917 O O . VAL B 1 3 ? 17.25 9.992 -0.176 1 32.12 3 VAL B O 1
ATOM 920 N N . LYS B 1 4 ? 17.234 11.719 -1.26 1 35.97 4 LYS B N 1
ATOM 921 C CA . LYS B 1 4 ? 15.961 12.125 -0.667 1 35.97 4 LYS B CA 1
ATOM 922 C C . LYS B 1 4 ? 14.836 11.18 -1.08 1 35.97 4 LYS B C 1
ATOM 924 O O . LYS B 1 4 ? 14.609 10.953 -2.271 1 35.97 4 LYS B O 1
ATOM 929 N N . GLY B 1 5 ? 14.797 10.141 -0.443 1 40.38 5 GLY B N 1
ATOM 930 C CA . GLY B 1 5 ? 13.625 9.352 -0.756 1 40.38 5 GLY B CA 1
ATOM 931 C C . GLY B 1 5 ? 12.477 10.172 -1.319 1 40.38 5 GLY B C 1
ATOM 932 O O . GLY B 1 5 ? 12.164 11.25 -0.801 1 40.38 5 GLY B O 1
ATOM 933 N N . SER B 1 6 ? 12.461 10.367 -2.668 1 42.31 6 SER B N 1
ATOM 934 C CA . SER B 1 6 ? 11.406 11.117 -3.342 1 42.31 6 SER B CA 1
ATOM 935 C C . SER B 1 6 ? 10.125 11.133 -2.514 1 42.31 6 SER B C 1
ATOM 937 O O . SER B 1 6 ? 9.547 10.078 -2.23 1 42.31 6 SER B O 1
ATOM 939 N N . THR B 1 7 ? 10.078 12.023 -1.465 1 52.53 7 THR B N 1
ATOM 940 C CA . THR B 1 7 ? 8.883 12.102 -0.627 1 52.53 7 THR B CA 1
ATOM 941 C C . THR B 1 7 ? 7.648 12.391 -1.472 1 52.53 7 THR B C 1
ATOM 943 O O . THR B 1 7 ? 7.648 13.32 -2.287 1 52.53 7 THR B O 1
ATOM 946 N N . TYR B 1 8 ? 6.883 11.32 -1.765 1 60.53 8 TYR B N 1
ATOM 947 C CA . TYR B 1 8 ? 5.574 11.453 -2.4 1 60.53 8 TYR B CA 1
ATOM 948 C C . TYR B 1 8 ? 4.711 12.469 -1.659 1 60.53 8 TYR B C 1
ATOM 950 O O . TYR B 1 8 ? 3.713 12.953 -2.197 1 60.53 8 TYR B O 1
ATOM 958 N N . PHE B 1 9 ? 5.305 12.945 -0.524 1 70.56 9 PHE B N 1
ATOM 959 C CA . PHE B 1 9 ? 4.41 13.75 0.307 1 70.56 9 PHE B CA 1
ATOM 960 C C . PHE B 1 9 ? 5.039 15.094 0.635 1 70.56 9 PHE B C 1
ATOM 962 O O . PHE B 1 9 ? 6.262 15.203 0.775 1 70.56 9 PHE B O 1
ATOM 969 N N . PRO B 1 10 ? 4.086 16.141 0.682 1 69.94 10 PRO B N 1
ATOM 970 C CA . PRO B 1 10 ? 4.617 17.406 1.188 1 69.94 10 PRO B CA 1
ATOM 971 C C . PRO B 1 10 ? 5.324 17.25 2.531 1 69.94 10 PRO B C 1
ATOM 973 O O . PRO B 1 10 ? 4.859 16.516 3.398 1 69.94 10 PRO B O 1
ATOM 976 N N . GLU B 1 11 ? 6.395 17.797 2.711 1 73.44 11 GLU B N 1
ATOM 977 C CA . GLU B 1 11 ? 7.219 17.641 3.902 1 73.44 11 GLU B CA 1
ATOM 978 C C . GLU B 1 11 ? 6.82 18.625 4.992 1 73.44 11 GLU B C 1
ATOM 980 O O . GLU B 1 11 ? 7.273 18.516 6.133 1 73.44 11 GLU B O 1
ATOM 985 N N . ASP B 1 12 ? 5.918 19.484 4.762 1 75.94 12 ASP B N 1
ATOM 986 C CA . ASP B 1 12 ? 5.613 20.578 5.684 1 75.94 12 ASP B CA 1
ATOM 987 C C . ASP B 1 12 ? 4.555 20.156 6.699 1 75.94 12 ASP B C 1
ATOM 989 O O . ASP B 1 12 ? 4.16 20.953 7.559 1 75.94 12 ASP B O 1
ATOM 993 N N . GLN B 1 13 ? 4.078 18.891 6.551 1 85.12 13 GLN B N 1
ATOM 994 C CA . GLN B 1 13 ? 3.082 18.406 7.496 1 85.12 13 GLN B CA 1
ATOM 995 C C . GLN B 1 13 ? 3.223 16.906 7.711 1 85.12 13 GLN B C 1
ATOM 997 O O . GLN B 1 13 ? 3.748 16.188 6.848 1 85.12 13 GLN B O 1
ATOM 1002 N N . PRO B 1 14 ? 2.752 16.469 8.945 1 90.25 14 PRO B N 1
ATOM 1003 C CA . PRO B 1 14 ? 2.801 15.016 9.188 1 90.25 14 PRO B CA 1
ATOM 1004 C C . PRO B 1 14 ? 1.695 14.258 8.461 1 90.25 14 PRO B C 1
ATOM 1006 O O . PRO B 1 14 ? 0.581 14.766 8.32 1 90.25 14 PRO B O 1
ATOM 1009 N N . TRP B 1 15 ? 2.004 13.055 8.078 1 92.5 15 TRP B N 1
ATOM 1010 C CA . TRP B 1 15 ? 1.071 12.188 7.367 1 92.5 15 TRP B CA 1
ATOM 1011 C C . TRP B 1 15 ? 0.878 10.867 8.109 1 92.5 15 TRP B C 1
ATOM 1013 O O . TRP B 1 15 ? 1.755 10.445 8.867 1 92.5 15 TRP B O 1
ATOM 1023 N N . ILE B 1 16 ? -0.284 10.289 7.844 1 95.62 16 ILE B N 1
ATOM 1024 C CA . ILE B 1 16 ? -0.515 8.977 8.438 1 95.62 16 ILE B CA 1
ATOM 1025 C C . ILE B 1 16 ? -1.117 8.039 7.402 1 95.62 16 ILE B C 1
ATOM 1027 O O . ILE B 1 16 ? -1.875 8.469 6.527 1 95.62 16 ILE B O 1
ATOM 1031 N N . LEU B 1 17 ? -0.75 6.84 7.422 1 96.69 17 LEU B N 1
ATOM 1032 C CA . LEU B 1 17 ? -1.413 5.73 6.746 1 96.69 17 LEU B CA 1
ATOM 1033 C C . LEU B 1 17 ? -2.553 5.18 7.594 1 96.69 17 LEU B C 1
ATOM 1035 O O . LEU B 1 17 ? -2.338 4.762 8.734 1 96.69 17 LEU B O 1
ATOM 1039 N N . ARG B 1 18 ? -3.803 5.141 7.051 1 98.31 18 ARG B N 1
ATOM 1040 C CA . ARG B 1 18 ? -4.965 4.695 7.809 1 98.31 18 ARG B CA 1
ATOM 1041 C C . ARG B 1 18 ? -5.461 3.342 7.309 1 98.31 18 ARG B C 1
ATOM 1043 O O . ARG B 1 18 ? -5.586 3.131 6.102 1 98.31 18 ARG B O 1
ATOM 1050 N N . ASN B 1 19 ? -5.574 2.426 8.219 1 98.62 19 ASN B N 1
ATOM 1051 C CA . ASN B 1 19 ? -6.406 1.247 8.008 1 98.62 19 ASN B CA 1
ATOM 1052 C C . ASN B 1 19 ? -7.852 1.498 8.422 1 98.62 19 ASN B C 1
ATOM 1054 O O . ASN B 1 19 ? -8.172 1.482 9.617 1 98.62 19 ASN B O 1
ATOM 1058 N N . LEU B 1 20 ? -8.68 1.706 7.461 1 98.06 20 LEU B N 1
ATOM 1059 C CA . LEU B 1 20 ? -10.055 2.111 7.719 1 98.06 20 LEU B CA 1
ATOM 1060 C C . LEU B 1 20 ? -10.875 0.941 8.25 1 98.06 20 LEU B C 1
ATOM 1062 O O . LEU B 1 20 ? -11.906 1.142 8.891 1 98.06 20 LEU B O 1
ATOM 1066 N N . THR B 1 21 ? -10.438 -0.263 8 1 98.25 21 THR B N 1
ATOM 1067 C CA . THR B 1 21 ? -11.156 -1.464 8.414 1 98.25 21 THR B CA 1
ATOM 1068 C C . THR B 1 21 ? -11.031 -1.678 9.922 1 98.25 21 THR B C 1
ATOM 1070 O O . THR B 1 21 ? -12.031 -1.937 10.602 1 98.25 21 THR B O 1
ATOM 1073 N N . THR B 1 22 ? -9.828 -1.562 10.477 1 98.12 22 THR B N 1
ATOM 1074 C CA . THR B 1 22 ? -9.602 -1.854 11.891 1 98.12 22 THR B CA 1
ATOM 1075 C C . THR B 1 22 ? -9.469 -0.566 12.695 1 98.12 22 THR B C 1
ATOM 1077 O O . THR B 1 22 ? -9.297 -0.605 13.914 1 98.12 22 THR B O 1
ATOM 1080 N N . LYS B 1 23 ? -9.484 0.598 12.031 1 98.12 23 LYS B N 1
ATOM 1081 C CA . LYS B 1 23 ? -9.32 1.896 12.68 1 98.12 23 LYS B CA 1
ATOM 1082 C C . LYS B 1 23 ? -7.961 2.004 13.367 1 98.12 23 LYS B C 1
ATOM 1084 O O . LYS B 1 23 ? -7.887 2.348 14.547 1 98.12 23 LYS B O 1
ATOM 1089 N N . GLU B 1 24 ? -6.91 1.681 12.602 1 98.44 24 GLU B N 1
ATOM 1090 C CA . GLU B 1 24 ? -5.508 1.811 12.984 1 98.44 24 GLU B CA 1
ATOM 1091 C C . GLU B 1 24 ? -4.773 2.783 12.07 1 98.44 24 GLU B C 1
ATOM 1093 O O . GLU B 1 24 ? -5.203 3.025 10.938 1 98.44 24 GLU B O 1
ATOM 1098 N N . PHE B 1 25 ? -3.742 3.383 12.586 1 97.69 25 PHE B N 1
ATOM 1099 C CA . PHE B 1 25 ? -2.955 4.227 11.695 1 97.69 25 PHE B CA 1
ATOM 1100 C C . PHE B 1 25 ? -1.47 4.121 12.023 1 97.69 25 PHE B C 1
ATOM 1102 O O . PHE B 1 25 ? -1.098 3.631 13.094 1 97.69 25 PHE B O 1
ATOM 1109 N N . VAL B 1 26 ? -0.626 4.449 11.047 1 95.94 26 VAL B N 1
ATOM 1110 C CA . VAL B 1 26 ? 0.828 4.516 11.141 1 95.94 26 VAL B CA 1
ATOM 1111 C C . VAL B 1 26 ? 1.306 5.926 10.82 1 95.94 26 VAL B C 1
ATOM 1113 O O . VAL B 1 26 ? 0.887 6.516 9.812 1 95.94 26 VAL B O 1
ATOM 1116 N N . ARG B 1 27 ? 2.166 6.43 11.609 1 94.56 27 ARG B N 1
ATOM 1117 C CA . ARG B 1 27 ? 2.73 7.758 11.391 1 94.56 27 ARG B CA 1
ATOM 1118 C C . ARG B 1 27 ? 3.957 7.688 10.484 1 94.56 27 ARG B C 1
ATOM 1120 O O . ARG B 1 27 ? 4.781 6.781 10.617 1 94.56 27 ARG B O 1
ATOM 1127 N N . SER B 1 28 ? 4 8.68 9.633 1 89.5 28 SER B N 1
ATOM 1128 C CA . SER B 1 28 ? 5.117 8.719 8.695 1 89.5 28 SER B CA 1
ATOM 1129 C C . SER B 1 28 ? 6.449 8.82 9.422 1 89.5 28 SER B C 1
ATOM 1131 O O . SER B 1 28 ? 7.445 8.234 9 1 89.5 28 SER B O 1
ATOM 1133 N N . GLU B 1 29 ? 6.52 9.555 10.484 1 83.94 29 GLU B N 1
ATOM 1134 C CA . GLU B 1 29 ? 7.77 9.773 11.203 1 83.94 29 GLU B CA 1
ATOM 1135 C C . GLU B 1 29 ? 8.266 8.484 11.852 1 83.94 29 GLU B C 1
ATOM 1137 O O . GLU B 1 29 ? 9.461 8.344 12.125 1 83.94 29 GLU B O 1
ATOM 1142 N N . ALA B 1 30 ? 7.367 7.609 12.148 1 81.38 30 ALA B N 1
ATOM 1143 C CA . ALA B 1 30 ? 7.734 6.363 12.82 1 81.38 30 ALA B CA 1
ATOM 1144 C C . ALA B 1 30 ? 8.328 5.363 11.836 1 81.38 30 ALA B C 1
ATOM 1146 O O . ALA B 1 30 ? 9.094 4.477 12.227 1 81.38 30 ALA B O 1
ATOM 1147 N N . VAL B 1 31 ? 7.898 5.406 10.625 1 76.56 31 VAL B N 1
ATOM 1148 C CA . VAL B 1 31 ? 8.359 4.395 9.68 1 76.56 31 VAL B CA 1
ATOM 1149 C C . VAL B 1 31 ? 9.492 4.969 8.828 1 76.56 31 VAL B C 1
ATOM 1151 O O . VAL B 1 31 ? 10.25 4.219 8.211 1 76.56 31 VAL B O 1
ATOM 1154 N N . ALA B 1 32 ? 9.508 6.258 8.633 1 66.44 32 ALA B N 1
ATOM 1155 C CA . ALA B 1 32 ? 10.711 6.82 8.023 1 66.44 32 ALA B CA 1
ATOM 1156 C C . ALA B 1 32 ? 11.953 6.477 8.836 1 66.44 32 ALA B C 1
ATOM 1158 O O . ALA B 1 32 ? 12 6.719 10.047 1 66.44 32 ALA B O 1
ATOM 1159 N N . LEU B 1 33 ? 12.359 5.223 8.633 1 53.31 33 LEU B N 1
ATOM 1160 C CA . LEU B 1 33 ? 13.398 4.668 9.492 1 53.31 33 LEU B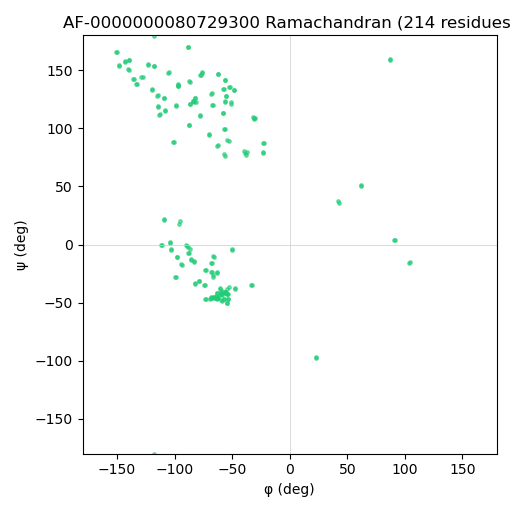 CA 1
ATOM 1161 C C . LEU B 1 33 ? 14.352 5.762 9.953 1 53.31 33 LEU B C 1
ATOM 1163 O O . LEU B 1 33 ? 14.875 6.527 9.133 1 53.31 33 LEU B O 1
ATOM 1167 N N . LYS B 1 34 ? 14.148 5.996 11.203 1 52.38 34 LYS B N 1
ATOM 1168 C CA . LYS B 1 34 ? 15.164 6.691 11.984 1 52.38 34 LYS B CA 1
ATOM 1169 C C . LYS B 1 34 ? 16.547 6.082 11.758 1 52.38 34 LYS B C 1
ATOM 1171 O O . LYS B 1 34 ? 16.672 4.879 11.531 1 52.38 34 LYS B O 1
ATOM 1176 N N . PRO B 1 35 ? 17.453 6.965 11.531 1 53 35 PRO B N 1
ATOM 1177 C CA . PRO B 1 35 ? 18.828 6.496 11.391 1 53 35 PRO B CA 1
ATOM 1178 C C . PRO B 1 35 ? 19.141 5.277 12.258 1 53 35 PRO B C 1
ATOM 1180 O O . PRO B 1 35 ? 19.906 4.406 11.852 1 53 35 PRO B O 1
ATOM 1183 N N . GLN B 1 36 ? 18.5 5.34 13.359 1 53.47 36 GLN B N 1
ATOM 1184 C CA . GLN B 1 36 ? 18.859 4.305 14.328 1 53.47 36 GLN B CA 1
ATOM 1185 C C . GLN B 1 36 ? 18.406 2.93 13.844 1 53.47 36 GLN B C 1
ATOM 1187 O O . GLN B 1 36 ? 18.891 1.907 14.328 1 53.47 36 GLN B O 1
ATOM 1192 N N . TYR B 1 37 ? 17.547 2.961 13.109 1 48.84 37 TYR B N 1
ATOM 1193 C CA . TYR B 1 37 ? 17.078 1.67 12.617 1 48.84 37 TYR B CA 1
ATOM 1194 C C . TYR B 1 37 ? 17.766 1.311 11.305 1 48.84 37 TYR B C 1
ATOM 1196 O O . TYR B 1 37 ? 17.516 0.245 10.734 1 48.84 37 TYR B O 1
ATOM 1204 N N . ILE B 1 38 ? 18.328 2.352 10.719 1 48.62 38 ILE B N 1
ATOM 1205 C CA . ILE B 1 38 ? 19.094 2.131 9.492 1 48.62 38 ILE B CA 1
ATOM 1206 C C . ILE B 1 38 ? 20.297 1.228 9.789 1 48.62 38 ILE B C 1
ATOM 1208 O O . ILE B 1 38 ? 21.172 1.582 10.586 1 48.62 38 ILE B O 1
ATOM 1212 N N . ARG B 1 39 ? 20.047 -0.031 9.758 1 44.19 39 ARG B N 1
ATOM 1213 C CA . ARG B 1 39 ? 21.219 -0.897 9.82 1 44.19 39 ARG B CA 1
ATOM 1214 C C . ARG B 1 39 ? 21.797 -1.14 8.43 1 44.19 39 ARG B C 1
ATOM 1216 O O . ARG B 1 39 ? 21.078 -1.515 7.508 1 44.19 39 ARG B O 1
ATOM 1223 N N . GLY B 1 40 ? 23.016 -0.75 8.336 1 44.16 40 GLY B N 1
ATOM 1224 C CA . GLY B 1 40 ? 23.922 -0.961 7.207 1 44.16 40 GLY B CA 1
ATOM 1225 C C . GLY B 1 40 ? 23.797 0.119 6.145 1 44.16 40 GLY B C 1
ATOM 1226 O O . GLY B 1 40 ? 22.953 1.002 6.242 1 44.16 40 GLY B O 1
ATOM 1227 N N . PRO B 1 41 ? 24.75 0.28 5.363 1 44.59 41 PRO B N 1
ATOM 1228 C CA . PRO B 1 41 ? 24.922 1.353 4.379 1 44.59 41 PRO B CA 1
ATOM 1229 C C . PRO B 1 41 ? 23.719 1.501 3.449 1 44.59 41 PRO B C 1
ATOM 1231 O O . PRO B 1 41 ? 23.5 2.574 2.877 1 44.59 41 PRO B O 1
ATOM 1234 N N . SER B 1 42 ? 23.109 0.464 3.074 1 44.69 42 SER B N 1
ATOM 1235 C CA . SER B 1 42 ? 22.125 0.503 2 1 44.69 42 SER B CA 1
ATOM 1236 C C . SER B 1 42 ? 20.703 0.629 2.555 1 44.69 42 SER B C 1
ATOM 1238 O O . SER B 1 42 ? 19.766 0.029 2.023 1 44.69 42 SER B O 1
ATOM 1240 N N . ILE B 1 43 ? 20.594 1.025 3.775 1 45.88 43 ILE B N 1
ATOM 1241 C CA . ILE B 1 43 ? 19.266 0.858 4.359 1 45.88 43 ILE B CA 1
ATOM 1242 C C . ILE B 1 43 ? 18.297 1.839 3.711 1 45.88 43 ILE B C 1
ATOM 1244 O O . ILE B 1 43 ? 18.516 3.051 3.736 1 45.88 43 ILE B O 1
ATOM 1248 N N . ASP B 1 44 ? 17.609 1.418 2.752 1 49.47 44 ASP B N 1
ATOM 1249 C CA . ASP B 1 44 ? 16.547 2.113 2.033 1 49.47 44 ASP B CA 1
ATOM 1250 C C . ASP B 1 44 ? 15.43 2.537 2.982 1 49.47 44 ASP B C 1
ATOM 1252 O O . ASP B 1 44 ? 15.219 1.907 4.02 1 49.47 44 ASP B O 1
ATOM 1256 N N . VAL B 1 45 ? 15.211 3.814 3.211 1 53.09 45 VAL B N 1
ATOM 1257 C CA . VAL B 1 45 ? 14.133 4.461 3.949 1 53.09 45 VAL B CA 1
ATOM 1258 C C . VAL B 1 45 ? 12.852 3.635 3.82 1 53.09 45 VAL B C 1
ATOM 1260 O O . VAL B 1 45 ? 12.414 3.324 2.709 1 53.09 45 VAL B O 1
ATOM 1263 N N . LEU B 1 46 ? 12.484 2.941 5.09 1 64.44 46 LEU B N 1
ATOM 1264 C CA . LEU B 1 46 ? 11.195 2.266 5.172 1 64.44 46 LEU B CA 1
ATOM 1265 C C . LEU B 1 46 ? 10.047 3.271 5.109 1 64.44 46 LEU B C 1
ATOM 1267 O O . LEU B 1 46 ? 10.109 4.324 5.75 1 64.44 46 LEU B O 1
ATOM 1271 N N . GLY B 1 47 ? 9.164 3.285 4.234 1 81.12 47 GLY B N 1
ATOM 1272 C CA . GLY B 1 47 ? 8.008 4.156 4.117 1 81.12 47 GLY B CA 1
ATOM 1273 C C . GLY B 1 47 ? 6.691 3.412 4.184 1 81.12 47 GLY B C 1
ATOM 1274 O O . GLY B 1 47 ? 6.656 2.225 4.516 1 81.12 47 GLY B O 1
ATOM 1275 N N . PHE B 1 48 ? 5.633 4.129 4.098 1 90.31 48 PHE B N 1
ATOM 1276 C CA . PHE B 1 48 ? 4.285 3.572 4.117 1 90.31 48 PHE B CA 1
ATOM 1277 C C . PHE B 1 48 ? 4.172 2.389 3.164 1 90.31 48 PHE B C 1
ATOM 1279 O O . PHE B 1 48 ? 3.469 1.417 3.451 1 90.31 48 PHE B O 1
ATOM 1286 N N . GLY B 1 49 ? 4.855 2.547 2.035 1 87.44 49 GLY B N 1
ATOM 1287 C CA . GLY B 1 49 ? 4.832 1.466 1.062 1 87.44 49 GLY B CA 1
ATOM 1288 C C . GLY B 1 49 ? 5.359 0.155 1.613 1 87.44 49 GLY B C 1
ATOM 1289 O O . GLY B 1 49 ? 4.789 -0.907 1.358 1 87.44 49 GLY B O 1
ATOM 1290 N N . ASP B 1 50 ? 6.367 0.222 2.371 1 83.88 50 ASP B N 1
ATOM 1291 C CA . ASP B 1 50 ? 6.949 -0.963 2.992 1 83.88 50 ASP B CA 1
ATOM 1292 C C . ASP B 1 50 ? 5.992 -1.576 4.012 1 83.88 50 ASP B C 1
ATOM 1294 O O . ASP B 1 50 ? 5.859 -2.799 4.086 1 83.88 50 ASP B O 1
ATOM 1298 N N . VAL B 1 51 ? 5.426 -0.748 4.801 1 89.06 51 VAL B N 1
ATOM 1299 C CA . VAL B 1 51 ? 4.449 -1.194 5.789 1 89.06 51 VAL B CA 1
ATOM 1300 C C . VAL B 1 51 ? 3.34 -1.985 5.098 1 89.06 51 VAL B C 1
ATOM 1302 O O . VAL B 1 51 ? 2.998 -3.09 5.527 1 89.06 51 VAL B O 1
ATOM 1305 N N . LEU B 1 52 ? 2.814 -1.447 4.105 1 92.69 52 LEU B N 1
ATOM 1306 C CA . LEU B 1 52 ? 1.72 -2.082 3.381 1 92.69 52 LEU B CA 1
ATOM 1307 C C . LEU B 1 52 ? 2.168 -3.408 2.773 1 92.69 52 LEU B C 1
ATOM 1309 O O . LEU B 1 52 ? 1.486 -4.426 2.92 1 92.69 52 LEU B O 1
ATOM 1313 N N . LEU B 1 53 ? 3.293 -3.387 2.156 1 87.94 53 LEU B N 1
ATOM 1314 C CA . LEU B 1 53 ? 3.789 -4.598 1.514 1 87.94 53 LEU B CA 1
ATOM 1315 C C . LEU B 1 53 ? 3.852 -5.754 2.506 1 87.94 53 LEU B C 1
ATOM 1317 O O . LEU B 1 53 ? 3.436 -6.871 2.189 1 87.94 53 LEU B O 1
ATOM 1321 N N . TYR B 1 54 ? 4.301 -5.473 3.645 1 84.25 54 TYR B N 1
ATOM 1322 C CA . TYR B 1 54 ? 4.469 -6.504 4.664 1 84.25 54 TYR B CA 1
ATOM 1323 C C . TYR B 1 54 ? 3.121 -6.93 5.234 1 84.25 54 TYR B C 1
ATOM 1325 O O . TYR B 1 54 ? 2.881 -8.117 5.457 1 84.25 54 TYR B O 1
ATOM 1333 N N . ARG B 1 55 ? 2.26 -6.094 5.352 1 92.94 55 ARG B N 1
ATOM 1334 C CA . ARG B 1 55 ? 1.082 -6.406 6.152 1 92.94 55 ARG B CA 1
ATOM 1335 C C .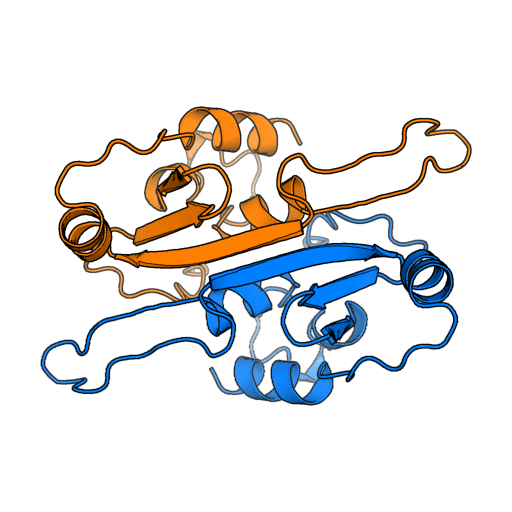 ARG B 1 55 ? -0.082 -6.84 5.27 1 92.94 55 ARG B C 1
ATOM 1337 O O . ARG B 1 55 ? -1.065 -7.402 5.758 1 92.94 55 ARG B O 1
ATOM 1344 N N . ILE B 1 56 ? 0.032 -6.664 3.945 1 95.44 56 ILE B N 1
ATOM 1345 C CA . ILE B 1 56 ? -1.1 -7.074 3.119 1 95.44 56 ILE B CA 1
ATOM 1346 C C . ILE B 1 56 ? -0.717 -8.297 2.289 1 95.44 56 ILE B C 1
ATOM 1348 O O . ILE B 1 56 ? -1.519 -8.789 1.49 1 95.44 56 ILE B O 1
ATOM 1352 N N . LEU B 1 57 ? 0.466 -8.805 2.381 1 91.12 57 LEU B N 1
ATOM 1353 C CA . LEU B 1 57 ? 0.943 -9.953 1.624 1 91.12 57 LEU B CA 1
ATOM 1354 C C . LEU B 1 57 ? 0.233 -11.227 2.07 1 91.12 57 LEU B C 1
ATOM 1356 O O . LEU B 1 57 ? 0.054 -11.461 3.268 1 91.12 57 LEU B O 1
ATOM 1360 N N . TRP B 1 58 ? -0.275 -11.945 1.07 1 90.12 58 TRP B N 1
ATOM 1361 C CA . TRP B 1 58 ? -0.789 -13.297 1.242 1 90.12 58 TRP B CA 1
ATOM 1362 C C . TRP B 1 58 ? 0.061 -14.305 0.472 1 90.12 58 TRP B C 1
ATOM 1364 O O . TRP B 1 58 ? 0.274 -14.156 -0.733 1 90.12 58 TRP B O 1
ATOM 1374 N N . SER B 1 59 ? 0.658 -15.242 1.187 1 84.69 59 SER B N 1
ATOM 1375 C CA . SER B 1 59 ? 1.445 -16.266 0.505 1 84.69 59 SER B CA 1
ATOM 1376 C C . SER B 1 59 ? 1.104 -17.656 1.018 1 84.69 59 SER B C 1
ATOM 1378 O O . SER B 1 59 ? 0.75 -17.828 2.186 1 84.69 59 SER B O 1
ATOM 1380 N N . LYS B 1 60 ? 0.995 -18.609 0.113 1 77.62 60 LYS B N 1
ATOM 1381 C CA . LYS B 1 60 ? 0.807 -20 0.493 1 77.62 60 LYS B CA 1
ATOM 1382 C C . LYS B 1 60 ? 2.121 -20.625 0.952 1 77.62 60 LYS B C 1
ATOM 1384 O O . LYS B 1 60 ? 3.199 -20.188 0.54 1 77.62 60 LYS B O 1
ATOM 1389 N N . PRO B 1 61 ? 1.894 -21.531 1.942 1 70.94 61 PRO B N 1
ATOM 1390 C CA . PRO B 1 61 ? 3.094 -22.266 2.355 1 70.94 61 PRO B CA 1
ATOM 1391 C C . PRO B 1 61 ? 3.852 -22.875 1.174 1 70.94 61 PRO B C 1
ATOM 1393 O O . PRO B 1 61 ? 3.236 -23.297 0.196 1 70.94 61 PRO B O 1
ATOM 1396 N N . ARG B 1 62 ? 5.133 -22.484 1.024 1 62.59 62 ARG B N 1
ATOM 1397 C CA . ARG B 1 62 ? 5.965 -23.109 0.002 1 62.59 62 ARG B CA 1
ATOM 1398 C C . ARG B 1 62 ? 6.828 -24.219 0.599 1 62.59 62 ARG B C 1
ATOM 1400 O O . ARG B 1 62 ? 7.418 -24.047 1.666 1 62.59 62 ARG B O 1
ATOM 1407 N N . GLY B 1 63 ? 6.797 -25.203 -0.186 1 58.34 63 GLY B N 1
ATOM 1408 C CA . GLY B 1 63 ? 7.625 -26.344 0.153 1 58.34 63 GLY B CA 1
ATOM 1409 C C . GLY B 1 63 ? 7.973 -26.422 1.628 1 58.34 63 GLY B C 1
ATOM 1410 O O . GLY B 1 63 ? 7.082 -26.562 2.473 1 58.34 63 GLY B O 1
ATOM 1411 N N . ILE B 1 64 ? 9.266 -25.875 1.889 1 54.91 64 ILE B N 1
ATOM 1412 C CA . ILE B 1 64 ? 9.883 -26.062 3.197 1 54.91 64 ILE B CA 1
ATOM 1413 C C . ILE B 1 64 ? 9.352 -25 4.168 1 54.91 64 ILE B C 1
ATOM 1415 O O . ILE B 1 64 ? 9.555 -25.109 5.379 1 54.91 64 ILE B O 1
ATOM 1419 N N . PHE B 1 65 ? 8.734 -24 3.518 1 56.34 65 PHE B N 1
ATOM 1420 C CA . PHE B 1 65 ? 8.125 -23.047 4.438 1 56.34 65 PHE B CA 1
ATOM 1421 C C . PHE B 1 65 ? 6.625 -23.297 4.551 1 56.34 65 PHE B C 1
ATOM 1423 O O . PHE B 1 65 ? 5.855 -22.922 3.664 1 56.34 65 PHE B O 1
ATOM 1430 N N . PRO B 1 66 ? 6.316 -24.141 5.453 1 57.03 66 PRO B N 1
ATOM 1431 C CA . PRO B 1 66 ? 4.961 -24.688 5.531 1 57.03 66 PRO B CA 1
ATOM 1432 C C . PRO B 1 66 ? 3.918 -23.625 5.879 1 57.03 66 PRO B C 1
ATOM 1434 O O . PRO B 1 66 ? 2.717 -23.875 5.766 1 57.03 66 PRO B O 1
ATOM 1437 N N . ASP B 1 67 ? 4.523 -22.484 6.25 1 61.84 67 ASP B N 1
ATOM 1438 C CA . ASP B 1 67 ? 3.477 -21.672 6.844 1 61.84 67 ASP B CA 1
ATOM 1439 C C . ASP B 1 67 ? 2.949 -20.641 5.848 1 61.84 67 ASP B C 1
ATOM 1441 O O . ASP B 1 67 ? 3.73 -19.984 5.156 1 61.84 67 ASP B O 1
ATOM 1445 N N . MET B 1 68 ? 1.642 -20.844 5.621 1 71.75 68 MET B N 1
ATOM 1446 C CA . MET B 1 68 ? 0.915 -19.781 4.941 1 71.75 68 MET B CA 1
ATOM 1447 C C . MET B 1 68 ? 1.07 -18.453 5.684 1 71.75 68 MET B C 1
ATOM 1449 O O . MET B 1 68 ? 1.092 -18.422 6.914 1 71.75 68 MET B O 1
ATOM 1453 N N . TYR B 1 69 ? 1.466 -17.547 4.891 1 81.81 69 TYR B N 1
ATOM 1454 C CA . TYR B 1 69 ? 1.547 -16.234 5.504 1 81.81 69 TYR B CA 1
ATOM 1455 C C . TYR B 1 69 ? 0.441 -15.32 4.984 1 81.81 69 TYR B C 1
ATOM 1457 O O . TYR B 1 69 ? 0.25 -15.195 3.773 1 81.81 69 TYR B O 1
ATOM 1465 N N . ARG B 1 70 ? -0.404 -14.961 5.906 1 86.62 70 ARG B N 1
ATOM 1466 C CA . ARG B 1 70 ? -1.396 -13.922 5.629 1 86.62 70 ARG B CA 1
ATOM 1467 C C . ARG B 1 70 ? -1.131 -12.672 6.457 1 86.62 70 ARG B C 1
ATOM 1469 O O . ARG B 1 70 ? -1.215 -12.703 7.688 1 86.62 70 ARG B O 1
ATOM 1476 N N . GLY B 1 71 ? -0.743 -11.656 5.758 1 92.5 71 GLY B N 1
ATOM 1477 C CA . GLY B 1 71 ? -0.597 -10.398 6.473 1 92.5 71 GLY B CA 1
ATOM 1478 C C . GLY B 1 71 ? -1.865 -9.969 7.188 1 92.5 71 GLY B C 1
ATOM 1479 O O . GLY B 1 71 ? -2.967 -10.133 6.656 1 92.5 71 GLY B O 1
ATOM 1480 N N . ILE B 1 72 ? -1.803 -9.43 8.312 1 95.06 72 ILE B N 1
ATOM 1481 C CA . ILE B 1 72 ? -2.93 -9.141 9.195 1 95.06 72 ILE B CA 1
ATOM 1482 C C . ILE B 1 72 ? -3.801 -8.047 8.57 1 95.06 72 ILE B C 1
ATOM 1484 O O . ILE B 1 72 ? -4.953 -7.863 8.969 1 95.06 72 ILE B O 1
ATOM 1488 N N . TRP B 1 73 ? -3.295 -7.301 7.559 1 97.5 73 TRP B N 1
ATOM 1489 C CA . TRP B 1 73 ? -4.043 -6.23 6.906 1 97.5 73 TRP B CA 1
ATOM 1490 C C . TRP B 1 73 ? -4.547 -6.676 5.535 1 97.5 73 TRP B C 1
ATOM 1492 O O . TRP B 1 73 ? -5.172 -5.895 4.816 1 97.5 73 TRP B O 1
ATOM 1502 N N . ALA B 1 74 ? -4.273 -7.93 5.176 1 96.94 74 ALA B N 1
ATOM 1503 C CA . ALA B 1 74 ? -4.715 -8.406 3.867 1 96.94 74 ALA B CA 1
ATOM 1504 C C . ALA B 1 74 ? -6.219 -8.227 3.699 1 96.94 74 ALA B C 1
ATOM 1506 O O . ALA B 1 74 ? -7 -8.68 4.543 1 96.94 74 ALA B O 1
ATOM 1507 N N . GLY B 1 75 ? -6.609 -7.48 2.604 1 97.75 75 GLY B N 1
ATOM 1508 C CA . GLY B 1 75 ? -8.016 -7.312 2.297 1 97.75 75 GLY B CA 1
ATOM 1509 C C . GLY B 1 75 ? -8.633 -6.086 2.947 1 97.75 75 GLY B C 1
ATOM 1510 O O . GLY B 1 75 ? -9.82 -5.809 2.768 1 97.75 75 GLY B O 1
ATOM 1511 N N . HIS B 1 76 ? -7.871 -5.301 3.615 1 98.62 76 HIS B N 1
ATOM 1512 C CA . HIS B 1 76 ? -8.398 -4.145 4.332 1 98.62 76 HIS B CA 1
ATOM 1513 C C . HIS B 1 76 ? -8.438 -2.912 3.436 1 98.62 76 HIS B C 1
ATOM 1515 O O . HIS B 1 76 ? -7.93 -2.938 2.314 1 98.62 76 HIS B O 1
ATOM 1521 N N . ARG B 1 77 ? -9.102 -1.818 3.908 1 98.75 77 ARG B N 1
ATOM 1522 C CA . ARG B 1 77 ? -9.234 -0.527 3.242 1 98.75 77 ARG B CA 1
ATOM 1523 C C . ARG B 1 77 ? -8.195 0.465 3.754 1 98.75 77 ARG B C 1
ATOM 1525 O O . ARG B 1 77 ? -7.965 0.56 4.961 1 98.75 77 ARG B O 1
ATOM 1532 N N . PHE B 1 78 ? -7.551 1.291 2.779 1 98.38 78 PHE B N 1
ATOM 1533 C CA . PHE B 1 78 ? -6.477 2.17 3.225 1 98.38 78 PHE B CA 1
ATOM 1534 C C . PHE B 1 78 ? -6.559 3.523 2.527 1 98.38 78 PHE B C 1
ATOM 1536 O O . PHE B 1 78 ? -7.043 3.617 1.399 1 98.38 78 PHE B O 1
ATOM 1543 N N . ASP B 1 79 ? -6.082 4.535 3.207 1 97.38 79 ASP B N 1
ATOM 1544 C CA . ASP B 1 79 ? -5.715 5.805 2.588 1 97.38 79 ASP B CA 1
ATOM 1545 C C . ASP B 1 79 ? -4.594 6.492 3.365 1 97.38 79 ASP B C 1
ATOM 1547 O O . ASP B 1 79 ? -4.152 5.992 4.402 1 97.38 79 ASP B O 1
ATOM 1551 N N . ILE B 1 80 ? -4.016 7.43 2.781 1 95.81 80 ILE B N 1
ATOM 1552 C CA . ILE B 1 80 ? -3.029 8.297 3.412 1 95.81 80 ILE B CA 1
ATOM 1553 C C . ILE B 1 80 ? -3.57 9.727 3.484 1 95.81 80 ILE B C 1
ATOM 1555 O O . ILE B 1 80 ? -4 10.281 2.473 1 95.81 80 ILE B O 1
ATOM 1559 N N . VAL B 1 81 ? -3.527 10.289 4.645 1 95.25 81 VAL B N 1
ATOM 1560 C CA . VAL B 1 81 ? -4.016 11.648 4.836 1 95.25 81 VAL B CA 1
ATOM 1561 C C . VAL B 1 81 ? -3.072 12.406 5.766 1 95.25 81 VAL B C 1
ATOM 1563 O O . VAL B 1 81 ? -2.301 11.797 6.512 1 95.25 81 VAL B O 1
ATOM 1566 N N . ALA B 1 82 ? -3.15 13.68 5.66 1 93.12 82 ALA B N 1
ATOM 1567 C CA . ALA B 1 82 ? -2.471 14.5 6.664 1 93.12 82 ALA B CA 1
ATOM 1568 C C . ALA B 1 82 ? -3.049 14.25 8.055 1 93.12 82 ALA B C 1
ATOM 1570 O O . ALA B 1 82 ? -4.254 14.047 8.203 1 93.12 82 ALA B O 1
ATOM 1571 N N . LEU B 1 83 ? -2.199 14.344 9.07 1 93.94 83 LEU B N 1
ATOM 1572 C CA . LEU B 1 83 ? -2.648 14.156 10.445 1 93.94 83 LEU B CA 1
ATOM 1573 C C . LEU B 1 83 ? -3.783 15.117 10.789 1 93.94 83 LEU B C 1
ATOM 1575 O O . LEU B 1 83 ? -4.75 14.727 11.453 1 93.94 83 LEU B O 1
ATOM 1579 N N . ALA B 1 84 ? -3.68 16.312 10.359 1 91.44 84 ALA B N 1
ATOM 1580 C CA . ALA B 1 84 ? -4.707 17.312 10.625 1 91.44 84 ALA B CA 1
ATOM 1581 C C . ALA B 1 84 ? -6.055 16.891 10.062 1 91.44 84 ALA B C 1
ATOM 1583 O O . ALA B 1 84 ? -7.09 17.047 10.719 1 91.44 84 ALA B O 1
ATOM 1584 N N . LYS B 1 85 ? -6.074 16.375 8.914 1 91.94 85 LYS B N 1
ATOM 1585 C CA . LYS B 1 85 ? -7.301 15.875 8.289 1 91.94 85 LYS B CA 1
ATOM 1586 C C . LYS B 1 85 ? -7.887 14.711 9.086 1 91.94 85 LYS B C 1
ATOM 1588 O O . LYS B 1 85 ? -9.109 14.609 9.234 1 91.94 85 LYS B O 1
ATOM 1593 N N . HIS B 1 86 ? -7.102 13.852 9.531 1 95.62 86 HIS B N 1
ATOM 1594 C CA . HIS B 1 86 ? -7.547 12.727 10.352 1 95.62 86 HIS B CA 1
ATOM 1595 C C . HIS B 1 86 ? -8.289 13.203 11.594 1 95.62 86 HIS B C 1
ATOM 1597 O O . HIS B 1 86 ? -9.344 12.672 11.938 1 95.62 86 HIS B O 1
ATOM 1603 N N . LYS B 1 87 ? -7.668 14.156 12.219 1 94.69 87 LYS B N 1
ATOM 1604 C CA . LYS B 1 87 ? -8.289 14.711 13.422 1 94.69 87 LYS B CA 1
ATOM 1605 C C . LYS B 1 87 ? -9.656 15.305 13.102 1 94.69 87 LYS B C 1
ATOM 1607 O O . LYS B 1 87 ? -10.617 15.117 13.859 1 94.69 87 LYS B O 1
ATOM 1612 N N . GLU B 1 88 ? -9.672 15.977 12.031 1 93.56 88 GLU B N 1
ATOM 1613 C CA . GLU B 1 88 ? -10.938 16.562 11.594 1 93.56 88 GLU B CA 1
ATOM 1614 C C . GLU B 1 88 ? -11.969 15.477 11.289 1 93.56 88 GLU B C 1
ATOM 1616 O O . GLU B 1 88 ? -13.133 15.586 11.688 1 93.56 88 GLU B O 1
ATOM 1621 N N . ASP B 1 89 ? -11.555 14.453 10.562 1 93.94 89 ASP B N 1
ATOM 1622 C CA . ASP B 1 89 ? -12.438 13.383 10.125 1 93.94 89 ASP B CA 1
ATOM 1623 C C . ASP B 1 89 ? -12.992 12.609 11.32 1 93.94 89 ASP B C 1
ATOM 1625 O O . ASP B 1 89 ? -14.148 12.18 11.305 1 93.94 89 ASP B O 1
ATOM 1629 N N . THR B 1 90 ? -12.109 12.32 12.25 1 95.56 90 THR B N 1
ATOM 1630 C CA . THR B 1 90 ? -12.484 11.406 13.32 1 95.56 90 THR B CA 1
ATOM 1631 C C . THR B 1 90 ? -13.18 12.156 14.461 1 95.56 90 THR B C 1
ATOM 1633 O O . THR B 1 90 ? -13.805 11.539 15.328 1 95.56 90 THR B O 1
ATOM 1636 N N . LYS B 1 91 ? -13.086 13.406 14.414 1 91.88 91 LYS B N 1
ATOM 1637 C CA . LYS B 1 91 ? -13.719 14.242 15.43 1 91.88 91 LYS B CA 1
ATOM 1638 C C . LYS B 1 91 ? -13.516 13.664 16.828 1 91.88 91 LYS B C 1
ATOM 1640 O O . LYS B 1 91 ? -14.461 13.539 17.594 1 91.88 91 LYS B O 1
ATOM 1645 N N . GLY B 1 92 ? -12.391 13.094 17.047 1 84.94 92 GLY B N 1
ATOM 1646 C CA . GLY B 1 92 ? -12.07 12.648 18.406 1 84.94 92 GLY B CA 1
ATOM 1647 C C . GLY B 1 92 ? -12.195 11.148 18.594 1 84.94 92 GLY B C 1
ATOM 1648 O O . GLY B 1 92 ? -11.82 10.609 19.625 1 84.94 92 GLY B O 1
ATOM 1649 N N . THR B 1 93 ? -12.898 10.414 17.609 1 90.75 93 THR B N 1
ATOM 1650 C CA . THR B 1 93 ? -12.914 8.953 17.719 1 90.75 93 THR B CA 1
ATOM 1651 C C . THR B 1 93 ? -11.5 8.391 17.719 1 90.75 93 THR B C 1
ATOM 1653 O O . THR B 1 93 ? -10.664 8.797 16.906 1 90.75 93 THR B O 1
ATOM 1656 N N . GLU B 1 94 ? -11.336 7.512 18.641 1 92.69 94 GLU B N 1
ATOM 1657 C CA . GLU B 1 94 ? -9.977 7.016 18.859 1 92.69 94 GLU B CA 1
ATOM 1658 C C . GLU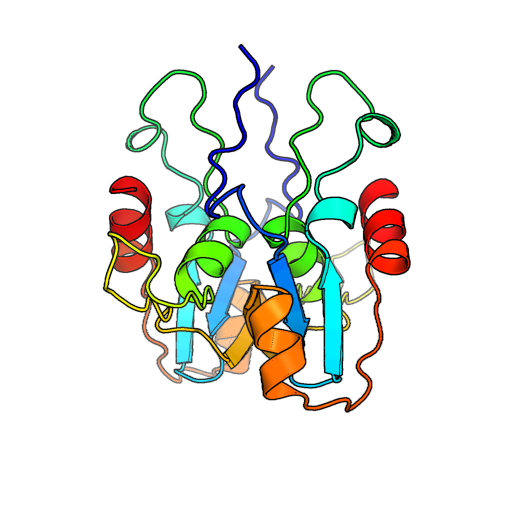 B 1 94 ? -9.633 5.91 17.859 1 92.69 94 GLU B C 1
ATOM 1660 O O . GLU B 1 94 ? -10.422 4.988 17.656 1 92.69 94 GLU B O 1
ATOM 1665 N N . TRP B 1 95 ? -8.617 6.078 17.203 1 97.5 95 TRP B N 1
ATOM 1666 C CA . TRP B 1 95 ? -7.941 5.066 16.406 1 97.5 95 TRP B CA 1
ATOM 1667 C C . TRP B 1 95 ? -6.668 4.582 17.094 1 97.5 95 TRP B C 1
ATOM 1669 O O . TRP B 1 95 ? -6.027 5.336 17.828 1 97.5 95 TRP B O 1
ATOM 1679 N N . ARG B 1 96 ? -6.348 3.361 16.875 1 98 96 ARG B N 1
ATOM 1680 C CA . ARG B 1 96 ? -5.148 2.805 17.5 1 98 96 ARG B CA 1
ATOM 1681 C C . ARG B 1 96 ? -3.9 3.16 16.688 1 98 96 ARG B C 1
ATOM 1683 O O . ARG B 1 96 ? -3.83 2.887 15.492 1 98 96 ARG B O 1
ATOM 1690 N N . ASP B 1 97 ? -2.943 3.818 17.328 1 96.94 97 ASP B N 1
ATOM 1691 C CA . ASP B 1 97 ? -1.63 4.09 16.75 1 96.94 97 ASP B CA 1
ATOM 1692 C C . ASP B 1 97 ? -0.741 2.85 16.812 1 96.94 97 ASP B C 1
ATOM 1694 O O . ASP B 1 97 ? -0.285 2.449 17.875 1 96.94 97 ASP B O 1
ATOM 1698 N N . VAL B 1 98 ? -0.446 2.264 15.664 1 96.69 98 VAL B N 1
ATOM 1699 C CA . VAL B 1 98 ? 0.335 1.031 15.656 1 96.69 98 VAL B CA 1
ATOM 1700 C C . VAL B 1 98 ? 1.73 1.307 15.102 1 96.69 98 VAL B C 1
ATOM 1702 O O . VAL B 1 98 ? 2.42 0.386 14.656 1 96.69 98 VAL B O 1
ATOM 1705 N N . SER B 1 99 ? 2.201 2.506 15.117 1 93.75 99 SER B N 1
ATOM 1706 C CA . SER B 1 99 ? 3.455 2.941 14.508 1 93.75 99 SER B CA 1
ATOM 1707 C C . SER B 1 99 ? 4.645 2.188 15.094 1 93.75 99 SER B C 1
ATOM 1709 O O . SER B 1 99 ? 5.488 1.677 14.352 1 93.75 99 SER B O 1
ATOM 1711 N N . GLU B 1 100 ? 4.691 2.121 16.359 1 89.44 100 GLU B N 1
ATOM 1712 C CA . GLU B 1 100 ? 5.824 1.466 17.016 1 89.44 100 GLU B CA 1
ATOM 1713 C C . GLU B 1 100 ? 5.82 -0.036 16.734 1 89.44 100 GLU B C 1
ATOM 1715 O O . GLU B 1 100 ? 6.875 -0.636 16.516 1 89.44 100 GLU B O 1
ATOM 1720 N N . GLU B 1 101 ? 4.66 -0.652 16.859 1 90.44 101 GLU B N 1
ATOM 1721 C CA . GLU B 1 101 ? 4.504 -2.072 16.562 1 90.44 101 GLU B CA 1
ATOM 1722 C C . GLU B 1 101 ? 5.008 -2.395 15.156 1 90.44 101 GLU B C 1
ATOM 1724 O O . GLU B 1 101 ? 5.773 -3.342 14.969 1 90.44 101 GLU B O 1
ATOM 1729 N N . VAL B 1 102 ? 4.621 -1.602 14.211 1 89 102 VAL B N 1
ATOM 1730 C CA . VAL B 1 102 ? 4.965 -1.815 12.812 1 89 102 VAL B CA 1
ATOM 1731 C C . VAL B 1 102 ? 6.461 -1.592 12.602 1 89 102 VAL B C 1
ATOM 1733 O O . VAL B 1 102 ? 7.117 -2.357 11.891 1 89 102 VAL B O 1
ATOM 1736 N N . ALA B 1 103 ? 6.996 -0.544 13.133 1 82.88 103 ALA B N 1
ATOM 1737 C CA . ALA B 1 103 ? 8.43 -0.267 13.023 1 82.88 103 ALA B CA 1
ATOM 1738 C C . ALA B 1 103 ? 9.258 -1.45 13.516 1 82.88 103 ALA B C 1
ATOM 1740 O O . ALA B 1 103 ? 10.258 -1.816 12.898 1 82.88 103 ALA B O 1
ATOM 1741 N N . LYS B 1 104 ? 8.867 -2.025 14.594 1 80.12 104 LYS B N 1
ATOM 1742 C CA . LYS B 1 104 ? 9.57 -3.174 15.164 1 80.12 104 LYS B CA 1
ATOM 1743 C C . LYS B 1 104 ? 9.492 -4.379 14.227 1 80.12 104 LYS B C 1
ATOM 1745 O O . LYS B 1 104 ? 10.477 -5.109 14.07 1 80.12 104 LYS B O 1
ATOM 1750 N N . GLU B 1 105 ? 8.305 -4.629 13.727 1 78 105 GLU B N 1
ATOM 1751 C CA . GLU B 1 105 ? 8.102 -5.754 12.82 1 78 105 GLU B CA 1
ATOM 1752 C C . GLU B 1 105 ? 9.031 -5.668 11.617 1 78 105 GLU B C 1
ATOM 1754 O O . GLU B 1 105 ? 9.602 -6.676 11.195 1 78 105 GLU B O 1
ATOM 1759 N N . ILE B 1 106 ? 9.219 -4.48 11.078 1 70.31 106 ILE B N 1
ATOM 1760 C CA . ILE B 1 106 ? 9.969 -4.316 9.836 1 70.31 106 ILE B CA 1
ATOM 1761 C C . ILE B 1 106 ? 11.469 -4.297 10.133 1 70.31 106 ILE B C 1
ATOM 1763 O O . ILE B 1 106 ? 12.273 -4.758 9.32 1 70.31 106 ILE B O 1
ATOM 1767 N N . ALA B 1 107 ? 11.828 -3.781 11.234 1 66 107 ALA B N 1
ATOM 1768 C CA . ALA B 1 107 ? 13.227 -3.766 11.633 1 66 107 ALA B CA 1
ATOM 1769 C C . ALA B 1 107 ? 13.766 -5.184 11.812 1 66 107 ALA B C 1
ATOM 1771 O O . ALA B 1 107 ? 14.969 -5.414 11.711 1 66 107 ALA B O 1
ATOM 1772 N N . THR B 1 108 ? 12.859 -6.047 12.062 1 61.09 108 THR B N 1
ATOM 1773 C CA . THR B 1 108 ? 13.266 -7.426 12.328 1 61.09 108 THR B CA 1
ATOM 1774 C C . THR B 1 108 ? 13.359 -8.219 11.023 1 61.09 108 THR B C 1
ATOM 1776 O O . THR B 1 108 ? 13.93 -9.312 11 1 61.09 108 THR B O 1
ATOM 1779 N N . ILE B 1 109 ? 12.938 -7.617 10.008 1 55.59 109 ILE B N 1
ATOM 1780 C CA . ILE B 1 109 ? 12.984 -8.336 8.734 1 55.59 109 ILE B CA 1
ATOM 1781 C C . ILE B 1 109 ? 14.367 -8.211 8.117 1 55.59 109 ILE B C 1
ATOM 1783 O O . ILE B 1 109 ? 14.938 -9.195 7.633 1 55.59 109 ILE B O 1
#

Organism: Metarhizium acridum (strain CQMa 102) (NCBI:txid655827)

pLDDT: mean 78.36, std 20.12, range [21.56, 98.75]

Secondary structure (DSSP, 8-state):
-------SS-TTS-EEEEETTTTEEEEHHHHS--GGG--STT-----HHHHHHHHHBEEPPBTTB---EE-TTTTEEEEEEEHHHHHHHHTT---EE-HHHHHHHHHT-/-------SS-TTS-EEEEETTTTEEEEHHHHS--GGG--STT-----HHHHHHHHHBEEPPBTTB---EE-TTTTEEEEEEEHHHHHHHHTT---EE-HHHHHHHHHT-

Foldseek 3Di:
DPPPVPPPDDPPFKKWKAFPAQQEIATQVLQQDDPVLQPDDPRDGGGPVNLCCQQQDWDAQDDVRHDTDGRVCHPTDIDMDTPVVVCVVCVPPDGHYCHNVSNVVSSVD/DPVPVPPPDDPPFKKWKAFPAQQEIATQVLQQDDPVLQPDDVRDGGGPVNLCCQQQDWDAQDDVRHDTDGRVCHPTDIDMDTPVVVCVVCVPPDGHYCSNVSNVVVSVD

Radius of gyration: 17.19 Å; Cα contacts (8 Å, |Δi|>4): 351; chains: 2; bounding box: 40×54×38 Å

Sequence (218 aa):
MRVKGSTYFPEDQPWILRNLTTKEFVRSEAVALKPQYIRGPSIDVLGFGDVLLYRILWSKPRGIFPDMYRGIWAGHRFDIVALAKHKEDTKGTEWRDVSEEVAKEIATIMRVKGSTYFPEDQPWILRNLTTKEFVRSEAVALKPQYIRGPSIDVLGFGDVLLYRILWSKPRGIFPDMYRGIWAGHRFDIVALAKHKEDTKGTEWRDVSEEVAKEIATI